Protein AF-0000000068344979 (afdb_homodimer)

pLDDT: mean 79.47, std 28.21, range [17.34, 98.75]

Solvent-accessible surface area (backbone atoms only — not comparable to full-atom values): 21285 Å² total; per-residue (Å²): 114,67,66,57,39,52,52,49,21,51,50,65,59,46,48,73,37,58,71,52,21,37,57,45,31,77,72,48,83,50,50,86,90,30,50,46,14,46,67,47,31,20,76,49,42,24,29,33,61,88,80,64,59,74,56,34,32,26,30,70,45,62,55,54,50,34,41,82,76,50,55,77,39,46,40,54,59,52,42,44,72,77,41,69,80,36,64,71,82,74,48,78,60,70,91,74,46,50,73,68,54,45,51,53,51,47,52,52,24,53,52,30,48,51,51,50,52,51,50,53,43,50,52,52,42,52,52,50,51,52,51,53,50,50,24,50,48,54,47,54,51,56,60,53,60,61,52,54,73,69,54,71,70,86,82,72,92,72,77,75,80,77,71,79,80,73,72,78,70,76,59,72,74,75,74,70,65,49,73,79,81,76,78,130,112,66,67,56,39,53,52,49,20,51,50,65,58,46,47,75,37,57,70,51,20,38,58,45,31,76,73,48,83,47,50,88,90,32,50,46,15,46,66,48,31,18,76,49,42,24,28,33,60,88,78,66,60,76,57,34,33,28,29,68,44,62,54,53,47,41,41,82,76,51,56,78,40,48,41,54,59,53,43,46,72,77,42,70,81,34,64,69,82,76,48,77,59,71,91,76,44,50,74,68,55,46,53,54,50,47,52,51,22,51,52,30,50,52,50,50,51,50,53,53,44,51,52,51,43,53,53,52,50,50,50,52,50,50,24,50,46,54,48,54,52,56,59,54,60,63,51,53,73,69,55,72,71,85,81,74,90,70,73,75,76,78,70,76,78,73,72,74,78,65,84,75,75,77,72,60,66,52,80,81,80,79,77,131

Sequence (368 aa):
MSLTLDEDAKFIRDLYSFDFRLKTFSCWPFDNKCNCTADRMARSGFFHPKNGSDDLAQCFVCFKELDGWEPDDDPEKEHKSHSPNCPFLTSKPYEEMTAREGLHMDIIRYANYLHWHKEKSVETTELMMKEKLATIRTVLGGRFTRARRIGRNDQTVQSIAASELSTCSLRSVRSTRSKRGNFGMSLTLDEDAKFIRDLYSFDFRLKTFSCWPFDNKCNCTADRMARSGFFHPKNGSDDLAQCFVCFKELDGWEPDDDPEKEHKSHSPNCPFLTSKPYEEMTAREGLHMDIIRYANYLHWHKEKSVETTELMMKEKLATIRTVLGGRFTRARRIGRNDQTVQSIAASELSTCSLRSVRSTRSKRGNFG

Foldseek 3Di:
DVVVVVVVVVLLVCLLDLVSQLVQCPQAPADPQFQCHSNQLSVLQWHHDPPDDNHWIAHSQQRQIEDDDDRHDHNNVLCCVLPVPGPVNVDDRLVPDDPVRNVVSVVRSVVSVVVVVVVVVVVVVVVVVVVVVVVVCVVVVVVVVVVVVVPVPPPDDPDDDPDCPPPPCPVPPCPPHDDPPPDD/DVVVVVVVVVLLVCLLDLVSQLVQCPQAPADPQFQCHSNQLSVLQWHHDPPDDNHWIAHSQQRDIEDDDDRHDHNNVVCCVLPVPGPVNVDDRLVPDDPVRNVVSVVRSVVSVVVVVVVVVVVVVVVVVVVVVVVVCVVVVVVVVVVVVVPVPPPDDPDDDPPCPPPPPDDPPCPSNDDPDDDD

Secondary structure (DSSP, 8-state):
-HHHHHHHHHHHHHTTSHHHHHHTTTT-S--TTSSS-HHHHHHTTEE--SSS-TT-EEETTT--EE----TT--HHHHHHHH-TT-HHHHSPPGGG--HHHHHHHHHHHHHHHHHHHHHHHHHHHHHHHHHHHHHHHHHHHHHHHHHHHHH-S------TT----------------S------/-HHHHHHHHHHHHHTTSHHHHHHTTTT-S--TTSSS-HHHHHHTTEE--SSS-TT-EEETTT--EE----TT--HHHHHHHH-TT-HHHHSPPGGG--HHHHHHHHHHHHHHHHHHHHHHHHHHHHHHHHHHHHHHHHHHHHHHHHHHHHH-S------TT-----------------------

InterPro domains:
  IPR001370 BIR repeat [PF00653] (21-89)
  IPR001370 BIR repeat [PS50143] (21-90)
  IPR001370 BIR repeat [SM00238] (16-91)
  IPR001370 BIR repeat [cd00022] (21-91)
  IPR051190 Baculoviral IAP repeat-containing [PTHR46771] (11-138)

Structure (mmCIF, N/CA/C/O backbone):
data_AF-0000000068344979-model_v1
#
loop_
_entity.id
_entity.type
_entity.pdbx_description
1 polymer 'Baculoviral IAP repeat-containing protein 5'
#
loop_
_atom_site.group_PDB
_atom_site.id
_atom_site.type_symbol
_atom_site.label_atom_id
_atom_site.label_alt_id
_atom_site.label_comp_id
_atom_site.label_asym_id
_atom_site.label_entity_id
_atom_site.label_seq_id
_atom_site.pdbx_PDB_ins_code
_atom_site.Cartn_x
_atom_site.Cartn_y
_atom_site.Cartn_z
_atom_site.occupancy
_atom_site.B_iso_or_equiv
_atom_site.auth_seq_id
_atom_site.auth_comp_id
_atom_site.auth_asym_id
_atom_site.auth_atom_id
_atom_site.pdbx_PDB_model_num
ATOM 1 N N . MET A 1 1 ? 15.359 0.797 9.344 1 48.66 1 MET A N 1
ATOM 2 C CA . MET A 1 1 ? 14 0.888 9.875 1 48.66 1 MET A CA 1
ATOM 3 C C . MET A 1 1 ? 13.953 1.822 11.078 1 48.66 1 MET A C 1
ATOM 5 O O . MET A 1 1 ? 13.078 2.688 11.164 1 48.66 1 MET A O 1
ATOM 9 N N . SER A 1 2 ? 14.969 1.678 11.953 1 58.31 2 SER A N 1
ATOM 10 C CA . SER A 1 2 ? 14.984 2.424 13.203 1 58.31 2 SER A CA 1
ATOM 11 C C . SER A 1 2 ? 15.305 3.896 12.969 1 58.31 2 SER A C 1
ATOM 13 O O . SER A 1 2 ? 14.641 4.777 13.523 1 58.31 2 SER A O 1
ATOM 15 N N . LEU A 1 3 ? 16.156 4.141 12.016 1 67.44 3 LEU A N 1
ATOM 16 C CA . LEU A 1 3 ? 16.562 5.52 11.773 1 67.44 3 LEU A CA 1
ATOM 17 C C . LEU A 1 3 ? 15.43 6.324 11.148 1 67.44 3 LEU A C 1
ATOM 19 O O . LEU A 1 3 ? 15.234 7.492 11.5 1 67.44 3 LEU A O 1
ATOM 23 N N . THR A 1 4 ? 14.617 5.578 10.477 1 81.12 4 THR A N 1
ATOM 24 C CA . THR A 1 4 ? 13.523 6.262 9.789 1 81.12 4 THR A CA 1
ATOM 25 C C . THR A 1 4 ? 12.391 6.586 10.758 1 81.12 4 THR A C 1
ATOM 27 O O . THR A 1 4 ? 11.805 7.668 10.703 1 81.12 4 THR A O 1
ATOM 30 N N . LEU A 1 5 ? 12.359 5.691 11.758 1 87.06 5 LEU A N 1
ATOM 31 C CA . LEU A 1 5 ? 11.32 5.895 12.766 1 87.06 5 LEU A CA 1
ATOM 32 C C . LEU A 1 5 ? 11.625 7.125 13.617 1 87.06 5 LEU A C 1
ATOM 34 O O . LEU A 1 5 ? 10.727 7.918 13.914 1 87.06 5 LEU A O 1
ATOM 38 N N . ASP A 1 6 ? 12.883 7.254 13.945 1 88.88 6 ASP A N 1
ATOM 39 C CA . ASP A 1 6 ? 13.289 8.375 14.789 1 88.88 6 ASP A CA 1
ATOM 40 C C . ASP A 1 6 ? 13.156 9.703 14.031 1 88.88 6 ASP A C 1
ATOM 42 O O . ASP A 1 6 ? 12.727 10.703 14.602 1 88.88 6 ASP A O 1
ATOM 46 N N . GLU A 1 7 ? 13.516 9.594 12.797 1 92.25 7 GLU A N 1
ATOM 47 C CA . GLU A 1 7 ? 13.414 10.797 11.977 1 92.25 7 GLU A CA 1
ATOM 48 C C . GLU A 1 7 ? 11.961 11.219 11.789 1 92.25 7 GLU A C 1
ATOM 50 O O . GLU A 1 7 ? 11.641 12.406 11.852 1 92.25 7 GLU A O 1
ATOM 55 N N . ASP A 1 8 ? 11.133 10.25 11.656 1 93.38 8 ASP A N 1
ATOM 56 C CA . ASP A 1 8 ? 9.703 10.523 11.516 1 93.38 8 ASP A CA 1
ATOM 57 C C . ASP A 1 8 ? 9.125 11.094 12.805 1 93.38 8 ASP A C 1
ATOM 59 O O . ASP A 1 8 ? 8.336 12.039 12.773 1 93.38 8 ASP A O 1
ATOM 63 N N . ALA A 1 9 ? 9.547 10.508 13.836 1 94.06 9 ALA A N 1
ATOM 64 C CA . ALA A 1 9 ? 9.07 10.953 15.148 1 94.06 9 ALA A CA 1
ATOM 65 C C . ALA A 1 9 ? 9.484 12.398 15.406 1 94.06 9 ALA A C 1
ATOM 67 O O . ALA A 1 9 ? 8.672 13.211 15.867 1 94.06 9 ALA A O 1
ATOM 68 N N . LYS A 1 10 ? 10.711 12.68 15.156 1 94.69 10 LYS A N 1
ATOM 69 C CA . LYS A 1 10 ? 11.211 14.039 15.344 1 94.69 10 LYS A CA 1
ATOM 70 C C . LYS A 1 10 ? 10.477 15.023 14.438 1 94.69 10 LYS A C 1
ATOM 72 O O . LYS A 1 10 ? 10.109 16.125 14.875 1 94.69 10 LYS A O 1
ATOM 77 N N . PHE A 1 11 ? 10.25 14.656 13.227 1 96.25 11 PHE A N 1
ATOM 78 C CA . PHE A 1 11 ? 9.578 15.523 12.266 1 96.25 11 PHE A CA 1
ATOM 79 C C . PHE A 1 11 ? 8.18 15.883 12.75 1 96.25 11 PHE A C 1
ATOM 81 O O . PHE A 1 11 ? 7.824 17.062 12.82 1 96.25 11 PHE A O 1
ATOM 88 N N . ILE A 1 12 ? 7.414 14.859 13.07 1 95.88 12 ILE A N 1
ATOM 89 C CA . ILE A 1 12 ? 6.031 15.109 13.461 1 95.88 12 ILE A CA 1
ATOM 90 C C . ILE A 1 12 ? 5.992 15.914 14.758 1 95.88 12 ILE A C 1
ATOM 92 O O . ILE A 1 12 ? 5.145 16.797 14.922 1 95.88 12 ILE A O 1
ATOM 96 N N . ARG A 1 13 ? 6.898 15.68 15.609 1 94.19 13 ARG A N 1
ATOM 97 C CA . ARG A 1 13 ? 6.977 16.453 16.844 1 94.19 13 ARG A CA 1
ATOM 98 C C . ARG A 1 13 ? 7.277 17.922 16.562 1 94.19 13 ARG A C 1
ATOM 100 O O . ARG A 1 13 ? 6.605 18.812 17.094 1 94.19 13 ARG A O 1
ATOM 107 N N . ASP A 1 14 ? 8.203 18.203 15.703 1 95.81 14 ASP A N 1
ATOM 108 C CA . ASP A 1 14 ? 8.734 19.547 15.5 1 95.81 14 ASP A CA 1
ATOM 109 C C . ASP A 1 14 ? 7.746 20.422 14.727 1 95.81 14 ASP A C 1
ATOM 111 O O . ASP A 1 14 ? 7.883 21.641 14.695 1 95.81 14 ASP A O 1
ATOM 115 N N . LEU A 1 15 ? 6.75 19.828 14.172 1 96.81 15 LEU A N 1
ATOM 116 C CA . LEU A 1 15 ? 5.77 20.562 13.383 1 96.81 15 LEU A CA 1
ATOM 117 C C . LEU A 1 15 ? 4.961 21.516 14.266 1 96.81 15 LEU A C 1
ATOM 119 O O . LEU A 1 15 ? 4.285 22.422 13.766 1 96.81 15 LEU A O 1
ATOM 123 N N . TYR A 1 16 ? 5.031 21.391 15.555 1 94.69 16 TYR A N 1
ATOM 124 C CA . TYR A 1 16 ? 4.316 22.312 16.422 1 94.69 16 TYR A CA 1
ATOM 125 C C . TYR A 1 16 ? 4.906 23.719 16.328 1 94.69 16 TYR A C 1
ATOM 127 O O . TYR A 1 16 ? 4.227 24.703 16.625 1 94.69 16 TYR A O 1
ATOM 135 N N . SER A 1 17 ? 6.191 23.797 15.953 1 95.25 17 SER A N 1
ATOM 136 C CA . SER A 1 17 ? 6.922 25.062 15.875 1 95.25 17 SER A CA 1
ATOM 137 C C . SER A 1 17 ? 6.629 25.781 14.562 1 95.25 17 SER A C 1
ATOM 139 O O . SER A 1 17 ? 6.77 25.203 13.484 1 95.25 17 SER A O 1
ATOM 141 N N . PHE A 1 18 ? 6.258 27.031 14.711 1 96.75 18 PHE A N 1
ATOM 142 C CA . PHE A 1 18 ? 6.051 27.875 13.531 1 96.75 18 PHE A CA 1
ATOM 143 C C . PHE A 1 18 ? 7.285 27.875 12.641 1 96.75 18 PHE A C 1
ATOM 145 O O . PHE A 1 18 ? 7.188 27.656 11.43 1 96.75 18 PHE A O 1
ATOM 152 N N . ASP A 1 19 ? 8.422 28.062 13.258 1 97.38 19 ASP A N 1
ATOM 153 C CA . ASP A 1 19 ? 9.664 28.188 12.508 1 97.38 19 ASP A CA 1
ATOM 154 C C . ASP A 1 19 ? 9.945 26.906 11.719 1 97.38 19 ASP A C 1
ATOM 156 O O . ASP A 1 19 ? 10.453 26.969 10.594 1 97.38 19 ASP A O 1
ATOM 160 N N . PHE A 1 20 ? 9.641 25.812 12.281 1 97.69 20 PHE A N 1
ATOM 161 C CA . PHE A 1 20 ? 9.883 24.547 11.602 1 97.69 20 PHE A CA 1
ATOM 162 C C . PHE A 1 20 ? 8.945 24.375 10.414 1 97.69 20 PHE A C 1
ATOM 164 O O . PHE A 1 20 ? 9.375 23.969 9.336 1 97.69 20 PHE A O 1
ATOM 171 N N . ARG A 1 21 ? 7.645 24.688 10.586 1 98.12 21 ARG A N 1
ATOM 172 C CA . ARG A 1 21 ? 6.703 24.625 9.477 1 98.12 21 ARG A CA 1
ATOM 173 C C . ARG A 1 21 ? 7.125 25.547 8.336 1 98.12 21 ARG A C 1
ATOM 175 O O . ARG A 1 21 ? 7.059 25.172 7.164 1 98.12 21 ARG A O 1
ATOM 182 N N . LEU A 1 22 ? 7.559 26.734 8.727 1 98.31 22 LEU A N 1
ATOM 183 C CA . LEU A 1 22 ? 7.996 27.703 7.719 1 98.31 22 LEU A CA 1
ATOM 184 C C . LEU A 1 22 ? 9.133 27.125 6.879 1 98.31 22 LEU A C 1
ATOM 186 O O . LEU A 1 22 ? 9.164 27.312 5.66 1 98.31 22 LEU A O 1
ATOM 190 N N . LYS A 1 23 ? 9.992 26.391 7.488 1 98.12 23 LYS A N 1
ATOM 191 C CA . LYS A 1 23 ? 11.141 25.797 6.801 1 98.12 23 LYS A CA 1
ATOM 192 C C . LYS A 1 23 ? 10.703 24.781 5.762 1 98.12 23 LYS A C 1
ATOM 194 O O . LYS A 1 23 ? 11.391 24.562 4.766 1 98.12 23 LYS A O 1
ATOM 199 N N . THR A 1 24 ? 9.586 24.078 5.93 1 98 24 THR A N 1
ATOM 200 C CA . THR A 1 24 ? 9.117 23.078 4.984 1 98 24 THR A CA 1
ATOM 201 C C . THR A 1 24 ? 8.688 23.719 3.672 1 98 24 THR A C 1
ATOM 203 O O . THR A 1 24 ? 8.539 23.047 2.654 1 98 24 THR A O 1
ATOM 206 N N . PHE A 1 25 ? 8.523 25.031 3.658 1 97.75 25 PHE A N 1
ATOM 207 C CA . PHE A 1 25 ? 8.047 25.766 2.484 1 97.75 25 PHE A CA 1
ATOM 208 C C . PHE A 1 25 ? 9.219 26.344 1.702 1 97.75 25 PHE A C 1
ATOM 210 O O . PHE A 1 25 ? 9.039 27.281 0.914 1 97.75 25 PHE A O 1
ATOM 217 N N . SER A 1 26 ? 10.375 25.844 1.915 1 95.5 26 SER A N 1
ATOM 218 C CA . SER A 1 26 ? 11.562 26.344 1.243 1 95.5 26 SER A CA 1
ATOM 219 C C . SER A 1 26 ? 11.398 26.328 -0.273 1 95.5 26 SER A C 1
ATOM 221 O O . SER A 1 26 ? 11.914 27.203 -0.973 1 95.5 26 SER A O 1
ATOM 223 N N . CYS A 1 27 ? 10.594 25.391 -0.835 1 94.81 27 CYS A N 1
ATOM 224 C CA . CYS A 1 27 ? 10.383 25.297 -2.275 1 94.81 27 CYS A CA 1
ATOM 225 C C . CYS A 1 27 ? 8.938 25.594 -2.639 1 94.81 27 CYS A C 1
ATOM 227 O O . CYS A 1 27 ? 8.406 25.031 -3.598 1 94.81 27 CYS A O 1
ATOM 229 N N . TRP A 1 28 ? 8.312 26.344 -1.885 1 96.5 28 TRP A N 1
ATOM 230 C CA . TRP A 1 28 ? 6.934 26.75 -2.137 1 96.5 28 TRP A CA 1
ATOM 231 C C . TRP A 1 28 ? 6.848 27.641 -3.379 1 96.5 28 TRP A C 1
ATOM 233 O O . TRP A 1 28 ? 7.641 28.562 -3.545 1 96.5 28 TRP A O 1
ATOM 243 N N . PRO A 1 29 ? 5.906 27.359 -4.285 1 95.69 29 PRO A N 1
ATOM 244 C CA . PRO A 1 29 ? 5.938 27.984 -5.613 1 95.69 29 PRO A CA 1
ATOM 245 C C . PRO A 1 29 ? 5.383 29.406 -5.617 1 95.69 29 PRO A C 1
ATOM 247 O O . PRO A 1 29 ? 5.449 30.094 -6.637 1 95.69 29 PRO A O 1
ATOM 250 N N . PHE A 1 30 ? 4.801 29.859 -4.555 1 95.12 30 PHE A N 1
ATOM 251 C CA . PHE A 1 30 ? 4.203 31.188 -4.527 1 95.12 30 PHE A CA 1
ATOM 252 C C . PHE A 1 30 ? 5.098 32.156 -3.781 1 95.12 30 PHE A C 1
ATOM 254 O O . PHE A 1 30 ? 5.676 31.828 -2.748 1 95.12 30 PHE A O 1
ATOM 261 N N . ASP A 1 31 ? 5.199 33.312 -4.336 1 91.19 31 ASP A N 1
ATOM 262 C CA . ASP A 1 31 ? 6.117 34.312 -3.779 1 91.19 31 ASP A CA 1
ATOM 263 C C . ASP A 1 31 ? 5.375 35.312 -2.91 1 91.19 31 ASP A C 1
ATOM 265 O O . ASP A 1 31 ? 4.207 35.125 -2.57 1 91.19 31 ASP A O 1
ATOM 269 N N . ASN A 1 32 ? 6.102 36.438 -2.518 1 89.25 32 ASN A N 1
ATOM 270 C CA . ASN A 1 32 ? 5.605 37.375 -1.521 1 89.25 32 ASN A CA 1
ATOM 271 C C . ASN A 1 32 ? 4.543 38.312 -2.104 1 89.25 32 ASN A C 1
ATOM 273 O O . ASN A 1 32 ? 3.889 39.031 -1.369 1 89.25 32 ASN A O 1
ATOM 277 N N . LYS A 1 33 ? 4.25 38.219 -3.414 1 92.5 33 LYS A N 1
ATOM 278 C CA . LYS A 1 33 ? 3.207 39 -4.043 1 92.5 33 LYS A CA 1
ATOM 279 C C . LYS A 1 33 ? 1.849 38.312 -3.953 1 92.5 33 LYS A C 1
ATOM 281 O O . LYS A 1 33 ? 0.814 38.938 -4.223 1 92.5 33 LYS A O 1
ATOM 286 N N . CYS A 1 34 ? 1.899 37.031 -3.559 1 93.75 34 CYS A N 1
ATOM 287 C CA . CYS A 1 34 ? 0.683 36.25 -3.453 1 93.75 34 CYS A CA 1
ATOM 288 C C . CYS A 1 34 ? 0.155 36.25 -2.023 1 93.75 34 CYS A C 1
ATOM 290 O O . CYS A 1 34 ? 0.863 36.625 -1.095 1 93.75 34 CYS A O 1
ATOM 292 N N . ASN A 1 35 ? -1.133 35.906 -1.864 1 96.38 35 ASN A N 1
ATOM 293 C CA . ASN A 1 35 ? -1.746 35.781 -0.546 1 96.38 35 ASN A CA 1
ATOM 294 C C . ASN A 1 35 ? -1.323 34.5 0.151 1 96.38 35 ASN A C 1
ATOM 296 O O . ASN A 1 35 ? -1.251 34.438 1.38 1 96.38 35 ASN A O 1
ATOM 300 N N . CYS A 1 36 ? -1.011 33.531 -0.608 1 97.44 36 CYS A N 1
ATOM 301 C CA . CYS A 1 36 ? -0.63 32.219 -0.039 1 97.44 36 CYS A CA 1
ATOM 302 C C . CYS A 1 36 ? 0.886 32.094 0.022 1 97.44 36 CYS A C 1
ATOM 304 O O . CYS A 1 36 ? 1.445 31.125 -0.494 1 97.44 36 CYS A O 1
ATOM 306 N N . THR A 1 37 ? 1.485 33.031 0.728 1 97.62 37 THR A N 1
ATOM 307 C CA . THR A 1 37 ? 2.932 33 0.924 1 97.62 37 THR A CA 1
ATOM 308 C C . THR A 1 37 ? 3.324 31.922 1.923 1 97.62 37 THR A C 1
ATOM 310 O O . THR A 1 37 ? 2.49 31.453 2.701 1 97.62 37 THR A O 1
ATOM 313 N N . ALA A 1 38 ? 4.582 31.609 1.906 1 97.88 38 ALA A N 1
ATOM 314 C CA . ALA A 1 38 ? 5.094 30.609 2.848 1 97.88 38 ALA A CA 1
ATOM 315 C C . ALA A 1 38 ? 4.773 31 4.289 1 97.88 38 ALA A C 1
ATOM 317 O O . ALA A 1 38 ? 4.34 30.172 5.086 1 97.88 38 ALA A O 1
ATOM 318 N N . ASP A 1 39 ? 5.027 32.281 4.625 1 97.94 39 ASP A N 1
ATOM 319 C CA . ASP A 1 39 ? 4.789 32.781 5.973 1 97.94 39 ASP A CA 1
ATOM 320 C C . ASP A 1 39 ? 3.322 32.625 6.367 1 97.94 39 ASP A C 1
ATOM 322 O O . ASP A 1 39 ? 3.016 32.094 7.438 1 97.94 39 ASP A O 1
ATOM 326 N N . ARG A 1 40 ? 2.402 33.031 5.508 1 98.19 40 ARG A N 1
ATOM 327 C CA . ARG A 1 40 ? 0.976 32.938 5.809 1 98.19 40 ARG A CA 1
ATOM 328 C C . ARG A 1 40 ? 0.497 31.5 5.871 1 98.19 40 ARG A C 1
ATOM 330 O O . ARG A 1 40 ? -0.375 31.172 6.676 1 98.19 40 ARG A O 1
ATOM 337 N N . MET A 1 41 ? 1.035 30.656 4.953 1 98.44 41 MET A N 1
ATOM 338 C CA . MET A 1 41 ? 0.709 29.234 4.984 1 98.44 41 MET A CA 1
ATOM 339 C C . MET A 1 41 ? 1.083 28.625 6.332 1 98.44 41 MET A C 1
ATOM 341 O O . MET A 1 41 ? 0.254 27.984 6.98 1 98.44 41 MET A O 1
ATOM 345 N N . ALA A 1 42 ? 2.314 28.875 6.785 1 98.25 42 ALA A N 1
ATOM 346 C CA . ALA A 1 42 ? 2.803 28.312 8.039 1 98.25 42 ALA A CA 1
ATOM 347 C C . ALA A 1 42 ? 2.014 28.859 9.227 1 98.25 42 ALA A C 1
ATOM 349 O O . ALA A 1 42 ? 1.685 28.125 10.156 1 98.25 42 ALA A O 1
ATOM 350 N N . ARG A 1 43 ? 1.709 30.109 9.227 1 97.25 43 ARG A N 1
ATOM 351 C CA . ARG A 1 43 ? 0.956 30.75 10.297 1 97.25 43 ARG A CA 1
ATOM 352 C C . ARG A 1 43 ? -0.454 30.188 10.398 1 97.25 43 ARG A C 1
ATOM 354 O O . ARG A 1 43 ? -1.052 30.172 11.477 1 97.25 43 ARG A O 1
ATOM 361 N N . SER A 1 44 ? -0.918 29.703 9.195 1 98 44 SER A N 1
ATOM 362 C CA . SER A 1 44 ? -2.275 29.172 9.148 1 98 44 SER A CA 1
ATOM 363 C C . SER A 1 44 ? -2.289 27.672 9.477 1 98 44 SER A C 1
ATOM 365 O O . SER A 1 44 ? -3.297 27 9.266 1 98 44 SER A O 1
ATOM 367 N N . GLY A 1 45 ? -1.188 27.141 9.906 1 98.06 45 GLY A N 1
ATOM 368 C CA . GLY A 1 45 ? -1.132 25.781 10.43 1 98.06 45 GLY A CA 1
ATOM 369 C C . GLY A 1 45 ? -0.667 24.766 9.406 1 98.06 45 GLY A C 1
ATOM 370 O O . GLY A 1 45 ? -0.668 23.562 9.672 1 98.06 45 GLY A O 1
ATOM 371 N N . PHE A 1 46 ? -0.191 25.234 8.289 1 98.62 46 PHE A N 1
ATOM 372 C CA . PHE A 1 46 ? 0.16 24.312 7.215 1 98.62 46 PHE A CA 1
ATOM 373 C C . PHE A 1 46 ? 1.66 24.047 7.199 1 98.62 46 PHE A C 1
ATOM 375 O O . PHE A 1 46 ? 2.449 24.875 7.664 1 98.62 46 PHE A O 1
ATOM 382 N N . PHE A 1 47 ? 2.033 22.906 6.773 1 98.56 47 PHE A N 1
ATOM 383 C CA . PHE A 1 47 ? 3.387 22.594 6.332 1 98.56 47 PHE A CA 1
ATOM 384 C C . PHE A 1 47 ? 3.379 22.016 4.922 1 98.56 47 PHE A C 1
ATOM 386 O O . PHE A 1 47 ? 2.33 21.609 4.414 1 98.56 47 PHE A O 1
ATOM 393 N N . HIS A 1 48 ? 4.473 22.109 4.277 1 98.44 48 HIS A N 1
ATOM 394 C CA . HIS A 1 48 ? 4.656 21.609 2.92 1 98.44 48 HIS A CA 1
ATOM 395 C C . HIS A 1 48 ? 5.363 20.25 2.924 1 98.44 48 HIS A C 1
ATOM 397 O O . HIS A 1 48 ? 6.586 20.188 3.082 1 98.44 48 HIS A O 1
ATOM 403 N N . PRO A 1 49 ? 4.582 19.172 2.709 1 96.31 49 PRO A N 1
ATOM 404 C CA . PRO A 1 49 ? 5.215 17.844 2.742 1 96.31 49 PRO A CA 1
ATOM 405 C C . PRO A 1 49 ? 6.184 17.625 1.58 1 96.31 49 PRO A C 1
ATOM 407 O O . PRO A 1 49 ? 5.992 18.203 0.499 1 96.31 49 PRO A O 1
ATOM 410 N N . LYS A 1 50 ? 7.188 16.828 1.76 1 88.06 50 LYS A N 1
ATOM 411 C CA . LYS A 1 50 ? 8.227 16.578 0.766 1 88.06 50 LYS A CA 1
ATOM 412 C C . LYS A 1 50 ? 7.684 15.766 -0.403 1 88.06 50 LYS A C 1
ATOM 414 O O . LYS A 1 50 ? 8.094 15.969 -1.549 1 88.06 50 LYS A O 1
ATOM 419 N N . ASN A 1 51 ? 6.785 14.867 0.028 1 83.56 51 ASN A N 1
ATOM 420 C CA . ASN A 1 51 ? 6.285 13.961 -1 1 83.56 51 ASN A CA 1
ATOM 421 C C . ASN A 1 51 ? 4.891 14.359 -1.471 1 83.56 51 ASN A C 1
ATOM 423 O O . ASN A 1 51 ? 3.988 14.555 -0.656 1 83.56 51 ASN A O 1
ATOM 427 N N . GLY A 1 52 ? 4.719 15.047 -2.539 1 85.5 52 GLY A N 1
ATOM 428 C CA . GLY A 1 52 ? 3.439 15.453 -3.1 1 85.5 52 GLY A CA 1
ATOM 429 C C . GLY A 1 52 ? 3.574 16.469 -4.223 1 85.5 52 GLY A C 1
ATOM 430 O O . GLY A 1 52 ? 4.66 16.641 -4.777 1 85.5 52 GLY A O 1
ATOM 431 N N . SER A 1 53 ? 2.443 16.953 -4.531 1 90.69 53 SER A N 1
ATOM 432 C CA . SER A 1 53 ? 2.432 18 -5.551 1 90.69 53 SER A CA 1
ATOM 433 C C . SER A 1 53 ? 3.217 19.219 -5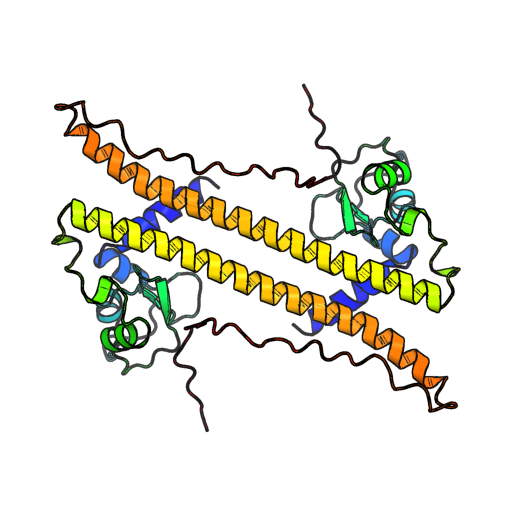.098 1 90.69 53 SER A C 1
ATOM 435 O O . SER A 1 53 ? 3.436 19.422 -3.898 1 90.69 53 SER A O 1
ATOM 437 N N . ASP A 1 54 ? 3.578 20.062 -5.988 1 94.62 54 ASP A N 1
ATOM 438 C CA . ASP A 1 54 ? 4.422 21.219 -5.727 1 94.62 54 ASP A CA 1
ATOM 439 C C . ASP A 1 54 ? 3.725 22.203 -4.797 1 94.62 54 ASP A C 1
ATOM 441 O O . ASP A 1 54 ? 4.383 22.969 -4.078 1 94.62 54 ASP A O 1
ATOM 445 N N . ASP A 1 55 ? 2.406 22.25 -4.77 1 96.75 55 ASP A N 1
ATOM 446 C CA . ASP A 1 55 ? 1.711 23.219 -3.93 1 96.75 55 ASP A CA 1
ATOM 447 C C . ASP A 1 55 ? 0.854 22.516 -2.877 1 96.75 55 ASP A C 1
ATOM 449 O O . ASP A 1 55 ? -0.171 23.047 -2.449 1 96.75 55 ASP A O 1
ATOM 453 N N . LEU A 1 56 ? 1.262 21.328 -2.584 1 97.69 56 LEU A N 1
ATOM 454 C CA . LEU A 1 56 ? 0.536 20.625 -1.541 1 97.69 56 LEU A CA 1
ATOM 455 C C . LEU A 1 56 ? 0.838 21.203 -0.166 1 97.69 56 LEU A C 1
ATOM 457 O O . LEU A 1 56 ? 1.995 21.484 0.152 1 97.69 56 LEU A O 1
ATOM 461 N N . ALA A 1 57 ? -0.17 21.453 0.6 1 98.31 57 ALA A N 1
ATOM 462 C CA . ALA A 1 57 ? -0.055 21.875 1.995 1 98.31 57 ALA A CA 1
ATOM 463 C C . ALA A 1 57 ? -0.922 21 2.9 1 98.31 57 ALA A C 1
ATOM 465 O O . ALA A 1 57 ? -2.02 20.594 2.514 1 98.31 57 ALA A O 1
ATOM 466 N N . GLN A 1 58 ? -0.423 20.766 4.047 1 98.56 58 GLN A N 1
ATOM 467 C CA . GLN A 1 58 ? -1.127 19.922 5.004 1 98.56 58 GLN A CA 1
ATOM 468 C C . GLN A 1 58 ? -1.128 20.547 6.395 1 98.56 58 GLN A C 1
ATOM 470 O O . GLN A 1 58 ? -0.118 21.109 6.832 1 98.56 58 GLN A O 1
ATOM 475 N N . CYS A 1 59 ? -2.201 20.516 7.066 1 98.75 59 CYS A N 1
ATOM 476 C CA . CYS A 1 59 ? -2.258 21.031 8.43 1 98.75 59 CYS A CA 1
ATOM 477 C C . CYS A 1 59 ? -1.566 20.078 9.398 1 98.75 59 CYS A C 1
ATOM 479 O O . CYS A 1 59 ? -1.759 18.859 9.328 1 98.75 59 CYS A O 1
ATOM 481 N N . PHE A 1 60 ? -0.838 20.609 10.297 1 98.25 60 PHE A N 1
ATOM 482 C CA . PHE A 1 60 ? -0.052 19.781 11.203 1 98.25 60 PHE A CA 1
ATOM 483 C C . PHE A 1 60 ? -0.913 19.266 12.352 1 98.25 60 PHE A C 1
ATOM 485 O O . PHE A 1 60 ? -0.468 18.438 13.141 1 98.25 60 PHE A O 1
ATOM 492 N N . VAL A 1 61 ? -2.195 19.688 12.422 1 98.38 61 VAL A N 1
ATOM 493 C CA . VAL A 1 61 ? -3.072 19.266 13.508 1 98.38 61 VAL A CA 1
ATOM 494 C C . VAL A 1 61 ? -4.156 18.328 12.969 1 98.38 61 VAL A C 1
ATOM 496 O O . VAL A 1 61 ? -4.277 17.188 13.406 1 98.38 61 VAL A O 1
ATOM 499 N N . CYS A 1 62 ? -4.855 18.734 11.953 1 98.38 62 CYS A N 1
ATOM 500 C CA . CYS A 1 62 ? -5.969 17.938 11.453 1 98.38 62 CYS A CA 1
ATOM 501 C C . CYS A 1 62 ? -5.531 17.078 10.281 1 98.38 62 CYS A C 1
ATOM 503 O O . CYS A 1 62 ? -6.238 16.156 9.883 1 98.38 62 CYS A O 1
ATOM 505 N N . PHE A 1 63 ? -4.473 17.391 9.648 1 98.19 63 PHE A N 1
ATOM 506 C CA . PHE A 1 63 ? -3.805 16.656 8.586 1 98.19 63 PHE A CA 1
ATOM 507 C C . PHE A 1 63 ? -4.629 16.703 7.301 1 98.19 63 PHE A C 1
ATOM 509 O O . PHE A 1 63 ? -4.461 15.859 6.422 1 98.19 63 PHE A O 1
ATOM 516 N N . LYS A 1 64 ? -5.512 17.766 7.25 1 98.06 64 LYS A N 1
ATOM 517 C CA . LYS A 1 64 ? -6.16 18.062 5.973 1 98.06 64 LYS A CA 1
ATOM 518 C C . LYS A 1 64 ? -5.137 18.484 4.926 1 98.06 64 LYS A C 1
ATOM 520 O O . LYS A 1 64 ? -4.277 19.328 5.195 1 98.06 64 LYS A O 1
ATOM 525 N N . GLU A 1 65 ? -5.207 17.875 3.773 1 97.5 65 GLU A N 1
ATOM 526 C CA . GLU A 1 65 ? -4.348 18.219 2.648 1 97.5 65 GLU A CA 1
ATOM 527 C C . GLU A 1 65 ? -5.066 19.125 1.662 1 97.5 65 GLU A C 1
ATOM 529 O O . GLU A 1 65 ? -6.219 18.891 1.305 1 97.5 65 GLU A O 1
ATOM 534 N N . LEU A 1 66 ? -4.43 20.141 1.283 1 97.75 66 LEU A N 1
ATOM 535 C CA . LEU A 1 66 ? -4.949 21.047 0.264 1 97.75 66 LEU A CA 1
ATOM 536 C C . LEU A 1 66 ? -3.92 21.281 -0.84 1 97.75 66 LEU A C 1
ATOM 538 O O . LEU A 1 66 ? -2.73 21.453 -0.562 1 97.75 66 LEU A O 1
ATOM 542 N N . ASP A 1 67 ? -4.324 21.188 -2.057 1 97.19 67 ASP A N 1
ATOM 543 C CA . ASP A 1 67 ? -3.51 21.516 -3.225 1 97.19 67 ASP A CA 1
ATOM 544 C C . ASP A 1 67 ? -4.285 22.375 -4.219 1 97.19 67 ASP A C 1
ATOM 546 O O . ASP A 1 67 ? -5.438 22.734 -3.963 1 97.19 67 ASP A O 1
ATOM 550 N N . GLY A 1 68 ? -3.6 22.766 -5.289 1 96.44 68 GLY A N 1
ATOM 551 C CA . GLY A 1 68 ? -4.262 23.625 -6.258 1 96.44 68 GLY A CA 1
ATOM 552 C C . GLY A 1 68 ? -4.445 25.047 -5.758 1 96.44 68 GLY A C 1
ATOM 553 O O . GLY A 1 68 ? -5.496 25.656 -5.973 1 96.44 68 GLY A O 1
ATOM 554 N N . TRP A 1 69 ? -3.58 25.547 -5.066 1 97.19 69 TRP A N 1
ATOM 555 C CA . TRP A 1 69 ? -3.627 26.906 -4.527 1 97.19 69 TRP A CA 1
ATOM 556 C C . TRP A 1 69 ? -3.541 27.938 -5.641 1 97.19 69 TRP A C 1
ATOM 558 O O . TRP A 1 69 ? -2.807 27.75 -6.613 1 97.19 69 TRP A O 1
ATOM 568 N N . GLU A 1 70 ? -4.25 28.984 -5.461 1 96.5 70 GLU A N 1
ATOM 569 C CA . GLU A 1 70 ? -4.18 30.156 -6.316 1 96.5 70 GLU A CA 1
ATOM 570 C C . GLU A 1 70 ? -3.553 31.344 -5.582 1 96.5 70 GLU A C 1
ATOM 572 O O . GLU A 1 70 ? -3.654 31.438 -4.359 1 96.5 70 GLU A O 1
ATOM 577 N N . PRO A 1 71 ? -2.957 32.25 -6.309 1 96.12 71 PRO A N 1
ATOM 578 C CA . PRO A 1 71 ? -2.221 33.375 -5.695 1 96.12 71 PRO A CA 1
ATOM 579 C C . PRO A 1 71 ? -3.08 34.188 -4.734 1 96.12 71 PRO A C 1
ATOM 581 O O . PRO A 1 71 ? -2.576 34.719 -3.732 1 96.12 71 PRO A O 1
ATOM 584 N N . ASP A 1 72 ? -4.328 34.25 -4.965 1 96.62 72 ASP A N 1
ATOM 585 C CA . ASP A 1 72 ? -5.188 35.125 -4.168 1 96.62 72 ASP A CA 1
ATOM 586 C C . ASP A 1 72 ? -5.82 34.344 -3.006 1 96.62 72 ASP A C 1
ATOM 588 O O . ASP A 1 72 ? -6.516 34.938 -2.178 1 96.62 72 ASP A O 1
ATOM 592 N N . ASP A 1 73 ? -5.566 33.094 -2.879 1 97.69 73 ASP A N 1
ATOM 593 C CA . ASP A 1 73 ? -6.137 32.312 -1.79 1 97.69 73 ASP A CA 1
ATOM 594 C C . ASP A 1 73 ? -5.594 32.781 -0.439 1 97.69 73 ASP A C 1
ATOM 596 O O . ASP A 1 73 ? -4.395 33.031 -0.303 1 97.69 73 ASP A O 1
ATOM 600 N N . ASP A 1 74 ? -6.508 32.906 0.476 1 98 74 ASP A N 1
ATOM 601 C CA . ASP A 1 74 ? -6.141 33.156 1.867 1 98 74 ASP A CA 1
ATOM 602 C C . ASP A 1 74 ? -6.004 31.844 2.641 1 98 74 ASP A C 1
ATOM 604 O O . ASP A 1 74 ? -6.984 31.109 2.811 1 98 74 ASP A O 1
ATOM 608 N N . PRO A 1 75 ? -4.871 31.516 3.123 1 98.25 75 PRO A N 1
ATOM 609 C CA . PRO A 1 75 ? -4.652 30.219 3.766 1 98.25 75 PRO A CA 1
ATOM 610 C C . PRO A 1 75 ? -5.57 29.984 4.965 1 98.25 75 PRO A C 1
ATOM 612 O O . PRO A 1 75 ? -6.082 28.875 5.152 1 98.25 75 PRO A O 1
ATOM 615 N N . GLU A 1 76 ? -5.734 31 5.742 1 98 76 GLU A N 1
ATOM 616 C CA . GLU A 1 76 ? -6.598 30.859 6.91 1 98 76 GLU A CA 1
ATOM 617 C C . GLU A 1 76 ? -8.039 30.562 6.496 1 98 76 GLU A C 1
ATOM 619 O O . GLU A 1 76 ? -8.695 29.688 7.07 1 98 76 GLU A O 1
ATOM 624 N N . L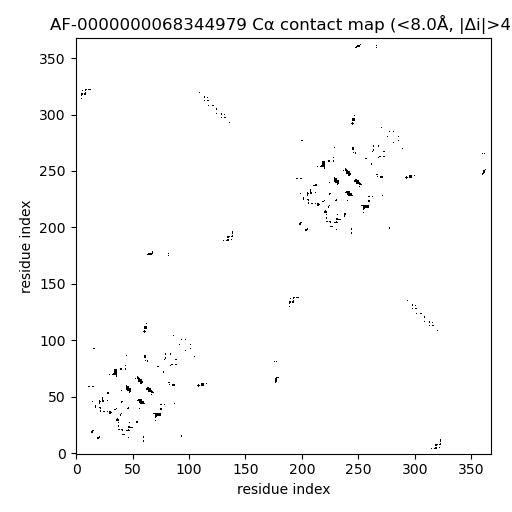YS A 1 77 ? -8.508 31.281 5.508 1 98.31 77 LYS A N 1
ATOM 625 C CA . LYS A 1 77 ? -9.867 31.078 5.02 1 98.31 77 LYS A CA 1
ATOM 626 C C . LYS A 1 77 ? -10.031 29.688 4.414 1 98.31 77 LYS A C 1
ATOM 628 O O . LYS A 1 77 ? -11.047 29.031 4.637 1 98.31 77 LYS A O 1
ATOM 633 N N . GLU A 1 78 ? -9.07 29.25 3.621 1 98.38 78 GLU A N 1
ATOM 634 C CA . GLU A 1 78 ? -9.109 27.922 3.031 1 98.38 78 GLU A CA 1
ATOM 635 C C . GLU A 1 78 ? -9.094 26.844 4.109 1 98.38 78 GLU A C 1
ATOM 637 O O . GLU A 1 78 ? -9.844 25.859 4.02 1 98.38 78 GLU A O 1
ATOM 642 N N . HIS A 1 79 ? -8.273 27 5.133 1 98.44 79 HIS A N 1
ATOM 643 C CA . HIS A 1 79 ? -8.25 26.047 6.238 1 98.44 79 HIS A CA 1
ATOM 644 C C . HIS A 1 79 ? -9.625 25.953 6.902 1 98.44 79 HIS A C 1
ATOM 646 O O . HIS A 1 79 ? -10.156 24.844 7.066 1 98.44 79 HIS A O 1
ATOM 652 N N . LYS A 1 80 ? -10.188 27.062 7.25 1 98.25 80 LYS A N 1
ATOM 653 C CA . LYS A 1 80 ? -11.492 27.109 7.906 1 98.25 80 LYS A CA 1
ATOM 654 C C . LYS A 1 80 ? -12.57 26.484 7.031 1 98.25 80 LYS A C 1
ATOM 656 O O . LYS A 1 80 ? -13.445 25.766 7.527 1 98.25 80 LYS A O 1
ATOM 661 N N . SER A 1 81 ? -12.5 26.734 5.785 1 98.06 81 SER A N 1
ATOM 662 C CA . SER A 1 81 ? -13.5 26.234 4.848 1 98.06 81 SER A CA 1
ATOM 663 C C . SER A 1 81 ? -13.43 24.719 4.734 1 98.06 81 SER A C 1
ATOM 665 O O . SER A 1 81 ? -14.461 24.047 4.699 1 98.06 81 SER A O 1
ATOM 667 N N . HIS A 1 82 ? -12.242 24.156 4.738 1 98.12 82 HIS A N 1
ATOM 668 C CA . HIS A 1 82 ? -12.055 22.734 4.445 1 98.12 82 HIS A CA 1
ATOM 669 C C . HIS A 1 82 ? -12.008 21.906 5.727 1 98.12 82 HIS A C 1
ATOM 671 O O . HIS A 1 82 ? -12.219 20.703 5.695 1 98.12 82 HIS A O 1
ATOM 677 N N . SER A 1 83 ? -11.641 22.578 6.797 1 98.06 83 SER A N 1
ATOM 678 C CA . SER A 1 83 ? -11.625 21.906 8.094 1 98.06 83 SER A CA 1
ATOM 679 C C . SER A 1 83 ? -12.102 22.844 9.203 1 98.06 83 SER A C 1
ATOM 681 O O . SER A 1 83 ? -11.32 23.219 10.078 1 98.06 83 SER A O 1
ATOM 683 N N . PRO A 1 84 ? -13.359 23.109 9.258 1 97.94 84 PRO A N 1
ATOM 684 C CA . PRO A 1 84 ? -13.875 24.109 10.195 1 97.94 84 PRO A CA 1
ATOM 685 C C . PRO A 1 84 ? -13.727 23.672 11.648 1 97.94 84 PRO A C 1
ATOM 687 O O . PRO A 1 84 ? -13.688 24.531 12.547 1 97.94 84 PRO A O 1
ATOM 690 N N . ASN A 1 85 ? -13.586 22.344 11.867 1 97.31 85 ASN A N 1
ATOM 691 C CA . ASN A 1 85 ? -13.539 21.844 13.242 1 97.31 85 ASN A CA 1
ATOM 692 C C . ASN A 1 85 ? -12.109 21.578 13.695 1 97.31 85 ASN A C 1
ATOM 694 O O . ASN A 1 85 ? -11.883 20.953 14.734 1 97.31 85 ASN A O 1
ATOM 698 N N . CYS A 1 86 ? -11.102 22.016 12.945 1 98.25 86 CYS A N 1
ATOM 699 C CA . CYS A 1 86 ? -9.703 21.812 13.32 1 98.25 86 CYS A CA 1
ATOM 700 C C . CYS A 1 86 ? -9.383 22.531 14.625 1 98.25 86 CYS A C 1
ATOM 702 O O . CYS A 1 86 ? -9.578 23.75 14.727 1 98.25 86 CYS A O 1
ATOM 704 N N . PRO A 1 87 ? -8.844 21.844 15.602 1 97.5 87 PRO A N 1
ATOM 705 C CA . PRO A 1 87 ? -8.523 22.484 16.875 1 97.5 87 PRO A CA 1
ATOM 706 C C . PRO A 1 87 ? -7.512 23.609 16.734 1 97.5 87 PRO A C 1
ATOM 708 O O . PRO A 1 87 ? -7.477 24.531 17.547 1 97.5 87 PRO A O 1
ATOM 711 N N . PHE A 1 88 ? -6.738 23.562 15.727 1 97.25 88 PHE A N 1
ATOM 712 C CA . PHE A 1 88 ? -5.762 24.625 15.5 1 97.25 88 PHE A CA 1
ATOM 713 C C . PHE A 1 88 ? -6.453 25.984 15.375 1 97.25 88 PHE A C 1
ATOM 715 O O . PHE A 1 88 ? -5.93 26.984 15.852 1 97.25 88 PHE A O 1
ATOM 722 N N . LEU A 1 89 ? -7.621 26 14.734 1 97.12 89 LEU A N 1
ATOM 723 C CA . LEU A 1 89 ? -8.297 27.234 14.367 1 97.12 89 LEU A CA 1
ATOM 724 C C . LEU A 1 89 ? -8.836 27.953 15.602 1 97.12 89 LEU A C 1
ATOM 726 O O . LEU A 1 89 ? -9.078 29.156 15.562 1 97.12 89 LEU A O 1
ATOM 730 N N . THR A 1 90 ? -9.008 27.219 16.672 1 95.38 90 THR A N 1
ATOM 731 C CA . THR A 1 90 ? -9.625 27.828 17.844 1 95.38 90 THR A CA 1
ATOM 732 C C . THR A 1 90 ? -8.664 27.797 19.031 1 95.38 90 THR A C 1
ATOM 734 O O . THR A 1 90 ? -9.008 28.25 20.125 1 95.38 90 THR A O 1
ATOM 737 N N . SER A 1 91 ? -7.562 27.312 18.844 1 94.75 91 SER A N 1
ATOM 738 C CA . SER A 1 91 ? -6.637 27.141 19.953 1 94.75 91 SER A CA 1
ATOM 739 C C . SER A 1 91 ? -5.676 28.312 20.062 1 94.75 91 SER A C 1
ATOM 741 O O . SER A 1 91 ? -5.469 29.047 19.078 1 94.75 91 SER A O 1
ATOM 743 N N . LYS A 1 92 ? -5.164 28.531 21.281 1 92.5 92 LYS A N 1
ATOM 744 C CA . LYS A 1 92 ? -4.043 29.469 21.438 1 92.5 92 LYS A CA 1
ATOM 745 C C . LYS A 1 92 ? -2.756 28.859 20.875 1 92.5 92 LYS A C 1
ATOM 747 O O . LYS A 1 92 ? -2.662 27.641 20.688 1 92.5 92 LYS A O 1
ATOM 752 N N . PRO A 1 93 ? -1.744 29.75 20.547 1 89.56 93 PRO A N 1
ATOM 753 C CA . PRO A 1 93 ? -0.457 29.219 20.078 1 89.56 93 PRO A CA 1
ATOM 754 C C . PRO A 1 93 ? 0.179 28.266 21.094 1 89.56 93 PRO A C 1
ATOM 756 O O . PRO A 1 93 ? -0.008 28.422 22.297 1 89.56 93 PRO A O 1
ATOM 759 N N . TYR A 1 94 ? 0.897 27.266 20.609 1 88.62 94 TYR A N 1
ATOM 760 C CA . TYR A 1 94 ? 1.501 26.219 21.422 1 88.62 94 TYR A CA 1
ATOM 761 C C . TYR A 1 94 ? 2.348 26.828 22.547 1 88.62 94 TYR A C 1
ATOM 763 O O . TYR A 1 94 ? 2.338 26.344 23.672 1 88.62 94 TYR A O 1
ATOM 771 N N . GLU A 1 95 ? 3.08 27.984 22.188 1 85.31 95 GLU A N 1
ATOM 772 C CA . GLU A 1 95 ? 3.988 28.625 23.125 1 85.31 95 GLU A CA 1
ATOM 773 C C . GLU A 1 95 ? 3.23 29.188 24.328 1 85.31 95 GLU A C 1
ATOM 775 O O . GLU A 1 95 ? 3.816 29.438 25.391 1 85.31 95 GLU A O 1
ATOM 780 N N . GLU A 1 96 ? 1.97 29.344 24.203 1 93.19 96 GLU A N 1
ATOM 781 C CA . GLU A 1 96 ? 1.153 29.938 25.266 1 93.19 96 GLU A CA 1
ATOM 782 C C . GLU A 1 96 ? 0.336 28.891 26 1 93.19 96 GLU A C 1
ATOM 784 O O . GLU A 1 96 ? -0.359 29.203 26.969 1 93.19 96 GLU A O 1
ATOM 789 N N . MET A 1 97 ? 0.455 27.641 25.547 1 93.19 97 MET A N 1
ATOM 790 C CA . MET A 1 97 ? -0.319 26.562 26.156 1 93.19 97 MET A CA 1
ATOM 791 C C . MET A 1 97 ? 0.318 26.109 27.469 1 93.19 97 MET A C 1
ATOM 793 O O . MET A 1 97 ? 1.544 26.094 27.594 1 93.19 97 MET A O 1
ATOM 797 N N . THR A 1 98 ? -0.639 25.75 28.344 1 94.38 98 THR A N 1
ATOM 798 C CA . THR A 1 98 ? -0.16 25.031 29.531 1 94.38 98 THR A CA 1
ATOM 799 C C . THR A 1 98 ? 0.303 23.625 29.156 1 94.38 98 THR A C 1
ATOM 801 O O . THR A 1 98 ? 0.024 23.156 28.047 1 94.38 98 THR A O 1
ATOM 804 N N . ALA A 1 99 ? 1.033 23 30.094 1 89.62 99 ALA A N 1
ATOM 805 C CA . ALA A 1 99 ? 1.476 21.625 29.859 1 89.62 99 ALA A CA 1
ATOM 806 C C . ALA A 1 99 ? 0.292 20.703 29.547 1 89.62 99 ALA A C 1
ATOM 808 O O . ALA A 1 99 ? 0.363 19.859 28.656 1 89.62 99 ALA A O 1
ATOM 809 N N . ARG A 1 100 ? -0.785 20.891 30.312 1 92.38 100 ARG A N 1
ATOM 810 C CA . ARG A 1 100 ? -1.981 20.078 30.125 1 92.38 100 ARG A CA 1
ATOM 811 C C . ARG A 1 100 ? -2.623 20.328 28.766 1 92.38 100 ARG A C 1
ATOM 813 O O . ARG A 1 100 ? -3.018 19.391 28.078 1 92.38 100 ARG A O 1
ATOM 820 N N . GLU A 1 101 ? -2.717 21.547 28.422 1 94.12 101 GLU A N 1
ATOM 821 C CA . GLU A 1 101 ? -3.295 21.906 27.141 1 94.12 101 GLU A CA 1
ATOM 822 C C . GLU A 1 101 ? -2.451 21.375 25.984 1 94.12 101 GLU A C 1
ATOM 824 O O . GLU A 1 101 ? -2.988 20.875 24.984 1 94.12 101 GLU A O 1
ATOM 829 N N . GLY A 1 102 ? -1.168 21.5 26.156 1 92.25 102 GLY A N 1
ATOM 830 C CA . GLY A 1 102 ? -0.256 20.984 25.156 1 92.25 102 GLY A CA 1
ATOM 831 C C . GLY A 1 102 ? -0.365 19.484 24.969 1 92.25 102 GLY A C 1
ATOM 832 O O . GLY A 1 102 ? -0.364 18.984 23.844 1 92.25 102 GLY A O 1
ATOM 833 N N . LEU A 1 103 ? -0.444 18.828 26.078 1 90.56 103 LEU A N 1
ATOM 834 C CA . LEU A 1 103 ? -0.598 17.375 26.016 1 90.56 103 LEU A CA 1
ATOM 835 C C . LEU A 1 103 ? -1.902 17 25.328 1 90.56 103 LEU A C 1
ATOM 837 O O . LEU A 1 103 ? -1.931 16.078 24.5 1 90.56 103 LEU A O 1
ATOM 841 N N . HIS A 1 104 ? -2.953 17.703 25.688 1 93.94 104 HIS A N 1
ATOM 842 C CA . HIS A 1 104 ? -4.246 17.453 25.062 1 93.94 104 HIS A CA 1
ATOM 843 C C . HIS A 1 104 ? -4.18 17.688 23.547 1 93.94 104 HIS A C 1
ATOM 845 O O . HIS A 1 104 ? -4.688 16.875 22.766 1 93.94 104 HIS A O 1
ATOM 851 N N . MET A 1 105 ? -3.557 18.75 23.125 1 94.81 105 MET A N 1
ATOM 852 C CA . MET A 1 105 ? -3.406 19.047 21.703 1 94.81 105 MET A CA 1
ATOM 853 C C . MET A 1 105 ? -2.594 17.953 21 1 94.81 105 MET A C 1
ATOM 855 O O . MET A 1 105 ? -2.938 17.531 19.891 1 94.81 105 MET A O 1
ATOM 859 N N . ASP A 1 106 ? -1.634 17.438 21.656 1 93.81 106 ASP A N 1
ATOM 860 C CA . ASP A 1 106 ? -0.788 16.406 21.078 1 93.81 106 ASP A CA 1
ATOM 861 C C . ASP A 1 106 ? -1.571 15.109 20.875 1 93.81 106 ASP A C 1
ATOM 863 O O . ASP A 1 106 ? -1.406 14.43 19.859 1 93.81 106 ASP A O 1
ATOM 867 N N . ILE A 1 107 ? -2.34 14.828 21.812 1 93.56 107 ILE A N 1
ATOM 868 C CA . ILE A 1 107 ? -3.146 13.617 21.688 1 93.56 107 ILE A CA 1
ATOM 869 C C . ILE A 1 107 ? -4.055 13.727 20.469 1 93.56 107 ILE A C 1
ATOM 871 O O . ILE A 1 107 ? -4.148 12.789 19.672 1 93.56 107 ILE A O 1
ATOM 875 N N . ILE A 1 108 ? -4.676 14.852 20.297 1 96.25 108 ILE A N 1
ATOM 876 C CA . ILE A 1 108 ? -5.559 15.078 19.156 1 96.25 108 ILE A CA 1
ATOM 877 C C . ILE A 1 108 ? -4.754 15.016 17.859 1 96.25 108 ILE A C 1
ATOM 879 O O . ILE A 1 108 ? -5.141 14.32 16.922 1 96.25 108 ILE A O 1
ATOM 883 N N . ARG A 1 109 ? -3.668 15.664 17.844 1 96.44 109 ARG A N 1
ATOM 884 C CA . ARG A 1 109 ? -2.793 15.711 16.672 1 96.44 109 ARG A CA 1
ATOM 885 C C . ARG A 1 109 ? -2.389 14.305 16.234 1 96.44 109 ARG A C 1
ATOM 887 O O . ARG A 1 109 ? -2.51 13.961 15.055 1 96.44 109 ARG A O 1
ATOM 894 N N . TYR A 1 110 ? -1.984 13.547 17.172 1 96 110 TYR A N 1
ATOM 895 C CA . TYR A 1 110 ? -1.427 12.25 16.797 1 96 110 TYR A CA 1
ATOM 896 C C . TYR A 1 110 ? -2.533 11.258 16.469 1 96 110 TYR A C 1
ATOM 898 O O . TYR A 1 110 ? -2.357 10.391 15.602 1 96 110 TYR A O 1
ATOM 906 N N . ALA A 1 111 ? -3.693 11.414 17.141 1 95.81 111 ALA A N 1
ATOM 907 C CA . ALA A 1 111 ? -4.852 10.633 16.703 1 95.81 111 ALA A CA 1
ATOM 908 C C . ALA A 1 111 ? -5.223 10.953 15.258 1 95.81 111 ALA A C 1
ATOM 910 O O . ALA A 1 111 ? -5.5 10.047 14.469 1 95.81 111 ALA A O 1
ATOM 911 N N . ASN A 1 112 ? -5.207 12.172 14.938 1 97.44 112 ASN A N 1
ATOM 912 C CA . ASN A 1 112 ? -5.512 12.586 13.57 1 97.44 112 ASN A CA 1
ATOM 913 C C . ASN A 1 112 ? -4.453 12.086 12.594 1 97.44 112 ASN A C 1
ATOM 915 O O . ASN A 1 112 ? -4.777 11.727 11.461 1 97.44 112 ASN A O 1
ATOM 919 N N . TYR A 1 113 ? -3.268 12.094 13.07 1 97.44 113 TYR A N 1
ATOM 920 C CA . TYR A 1 113 ? -2.162 11.57 12.281 1 97.44 113 TYR A CA 1
ATOM 921 C C . TYR A 1 113 ? -2.406 10.109 11.898 1 97.44 113 TYR A C 1
ATOM 923 O O . TYR A 1 113 ? -2.316 9.742 10.727 1 97.44 113 TYR A O 1
ATOM 931 N N . LEU A 1 114 ? -2.738 9.383 12.852 1 96.38 114 LEU A N 1
ATOM 932 C CA . LEU A 1 114 ? -3.002 7.965 12.609 1 96.38 114 LEU A CA 1
ATOM 933 C C . LEU A 1 114 ? -4.219 7.785 11.711 1 96.38 114 LEU A C 1
ATOM 935 O O . LEU A 1 114 ? -4.215 6.938 10.812 1 96.38 114 LEU A O 1
ATOM 939 N N . HIS A 1 115 ? -5.25 8.5 12 1 96.56 115 HIS A N 1
ATOM 940 C CA . HIS A 1 115 ? -6.469 8.422 11.203 1 96.56 115 HIS A CA 1
ATOM 941 C C . HIS A 1 115 ? -6.191 8.75 9.742 1 96.56 115 HIS A C 1
ATOM 943 O O . HIS A 1 115 ? -6.66 8.047 8.844 1 96.56 115 HIS A O 1
ATOM 949 N N . TRP A 1 116 ? -5.445 9.758 9.523 1 96.94 116 TRP A N 1
ATOM 950 C CA . TRP A 1 116 ? -5.082 10.156 8.164 1 96.94 116 TRP A CA 1
ATOM 951 C C . TRP A 1 116 ? -4.34 9.031 7.449 1 96.94 116 TRP A C 1
ATOM 953 O O . TRP A 1 116 ? -4.656 8.703 6.305 1 96.94 116 TRP A O 1
ATOM 963 N N . HIS A 1 117 ? -3.43 8.398 8.094 1 95.88 117 HIS A N 1
ATOM 964 C CA . HIS A 1 117 ? -2.66 7.32 7.477 1 95.88 117 HIS A CA 1
ATOM 965 C C . HIS A 1 117 ? -3.539 6.105 7.191 1 95.88 117 HIS A C 1
ATOM 967 O O . HIS A 1 117 ? -3.367 5.438 6.172 1 95.88 117 HIS A O 1
ATOM 973 N N . LYS A 1 118 ? -4.379 5.84 8.109 1 95.69 118 LYS A N 1
ATOM 974 C CA . LYS A 1 118 ? -5.32 4.746 7.883 1 95.69 118 LYS A CA 1
ATOM 975 C C . LYS A 1 118 ? -6.16 4.996 6.633 1 95.69 118 LYS A C 1
ATOM 977 O O . LYS A 1 118 ? -6.297 4.113 5.781 1 95.69 118 LYS A O 1
ATOM 982 N N . GLU A 1 119 ? -6.656 6.18 6.555 1 95.44 119 GLU A N 1
ATOM 983 C CA . GLU A 1 119 ? -7.477 6.527 5.398 1 95.44 119 GLU A CA 1
ATOM 984 C C . GLU A 1 119 ? -6.672 6.445 4.105 1 95.44 119 GLU A C 1
ATOM 986 O O . GLU A 1 119 ? -7.16 5.926 3.096 1 95.44 119 GLU A O 1
ATOM 991 N N . LYS A 1 120 ? -5.477 6.922 4.129 1 94.19 120 LYS A N 1
ATOM 992 C CA . LYS A 1 120 ? -4.609 6.852 2.955 1 94.19 120 LYS A CA 1
ATOM 993 C C . LYS A 1 120 ? -4.352 5.402 2.549 1 94.19 120 LYS A C 1
ATOM 995 O O . LYS A 1 120 ? -4.324 5.078 1.36 1 94.19 120 LYS A O 1
ATOM 1000 N N . SER A 1 121 ? -4.211 4.582 3.516 1 93.5 121 SER A N 1
ATOM 1001 C CA . SER A 1 121 ? -3.961 3.17 3.244 1 93.5 121 SER A CA 1
ATOM 1002 C C . SER A 1 121 ? -5.18 2.504 2.613 1 93.5 121 SER A C 1
ATOM 1004 O O . SER A 1 121 ? -5.043 1.672 1.715 1 93.5 121 SER A O 1
ATOM 1006 N N . VAL A 1 122 ? -6.32 2.799 3.076 1 93.75 122 VAL A N 1
ATOM 1007 C CA . VAL A 1 122 ? -7.562 2.252 2.543 1 93.75 122 VAL A CA 1
ATOM 1008 C C . VAL A 1 122 ? -7.734 2.68 1.088 1 93.75 122 VAL A C 1
ATOM 1010 O O . VAL A 1 122 ? -8.047 1.856 0.224 1 93.75 122 VAL A O 1
ATOM 1013 N N . GLU A 1 123 ? -7.473 3.896 0.874 1 93.44 123 GLU A N 1
ATOM 1014 C CA . GLU A 1 123 ? -7.578 4.41 -0.488 1 93.44 123 GLU A CA 1
ATOM 1015 C C . GLU A 1 123 ? -6.621 3.684 -1.429 1 93.44 123 GLU A C 1
ATOM 1017 O O . GLU A 1 123 ? -7 3.312 -2.541 1 93.44 123 GLU A O 1
ATOM 1022 N N . THR A 1 124 ? -5.473 3.51 -0.988 1 93.12 124 THR A N 1
ATOM 1023 C CA . THR A 1 124 ? -4.469 2.824 -1.798 1 93.12 124 THR A CA 1
ATOM 1024 C C . THR A 1 124 ? -4.898 1.389 -2.084 1 93.12 124 THR A C 1
ATOM 1026 O O . THR A 1 124 ? -4.773 0.911 -3.213 1 93.12 124 THR A O 1
ATOM 1029 N N . THR A 1 125 ? -5.387 0.749 -1.107 1 93.69 125 THR A N 1
ATOM 1030 C CA . THR A 1 125 ? -5.848 -0.626 -1.266 1 93.69 125 THR A CA 1
ATOM 1031 C C . THR A 1 125 ? -7.016 -0.696 -2.242 1 93.69 125 THR A C 1
ATOM 1033 O O . THR A 1 125 ? -7.066 -1.584 -3.096 1 93.69 125 THR A O 1
ATOM 1036 N N . GLU A 1 126 ? -7.938 0.173 -2.074 1 94.38 126 GLU A N 1
ATOM 1037 C CA . GLU A 1 126 ? -9.086 0.21 -2.975 1 94.38 126 GLU A CA 1
ATOM 1038 C C . GLU A 1 126 ? -8.641 0.391 -4.426 1 94.38 126 GLU A C 1
ATOM 1040 O O . GLU A 1 126 ? -9.156 -0.277 -5.324 1 94.38 126 GLU A O 1
ATOM 1045 N N . LEU A 1 127 ? -7.719 1.247 -4.648 1 94.62 127 LEU A N 1
ATOM 1046 C CA . LEU A 1 127 ? -7.207 1.487 -5.992 1 94.62 127 LEU A CA 1
ATOM 1047 C C . LEU A 1 127 ? -6.5 0.248 -6.535 1 94.62 127 LEU A C 1
ATOM 1049 O O . LEU A 1 127 ? -6.691 -0.118 -7.699 1 94.62 127 LEU A O 1
ATOM 1053 N N . MET A 1 128 ? -5.781 -0.379 -5.703 1 93.06 128 MET A N 1
ATOM 1054 C CA . MET A 1 128 ? -5.086 -1.594 -6.125 1 93.06 128 MET A CA 1
ATOM 1055 C C . MET A 1 128 ? -6.082 -2.684 -6.508 1 93.06 128 MET A C 1
ATOM 1057 O O . MET A 1 128 ? -5.914 -3.354 -7.527 1 93.06 128 MET A O 1
ATOM 1061 N N . MET A 1 129 ? -7.094 -2.848 -5.703 1 95.75 129 MET A N 1
ATOM 1062 C CA . MET A 1 129 ? -8.086 -3.885 -5.965 1 95.75 129 MET A CA 1
ATOM 1063 C C . MET A 1 129 ? -8.867 -3.582 -7.234 1 95.75 129 MET A C 1
ATOM 1065 O O . MET A 1 129 ? -9.219 -4.492 -7.984 1 95.75 129 MET A O 1
ATOM 1069 N N . LYS A 1 130 ? -9.141 -2.314 -7.484 1 95.19 130 LYS A N 1
ATOM 1070 C CA . LYS A 1 130 ? -9.805 -1.916 -8.727 1 95.19 130 LYS A CA 1
ATOM 1071 C C . LYS A 1 130 ? -8.961 -2.293 -9.938 1 95.19 130 LYS A C 1
ATOM 1073 O O . LYS A 1 130 ? -9.484 -2.775 -10.945 1 95.19 130 LYS A O 1
ATOM 1078 N N . GLU A 1 131 ? -7.723 -2.088 -9.844 1 94.44 131 GLU A N 1
ATOM 1079 C CA . GLU A 1 131 ? -6.809 -2.439 -10.93 1 94.44 131 GLU A CA 1
ATOM 1080 C C . GLU A 1 131 ? -6.801 -3.945 -11.18 1 94.44 131 GLU A C 1
ATOM 1082 O O . GLU A 1 131 ? -6.816 -4.391 -12.328 1 94.44 131 GLU A O 1
ATOM 1087 N N . LYS A 1 132 ? -6.746 -4.695 -10.078 1 95.62 132 LYS A N 1
ATOM 1088 C CA . LYS A 1 132 ? -6.73 -6.148 -10.234 1 95.62 132 LYS A CA 1
ATOM 1089 C C . LYS A 1 132 ? -8.055 -6.652 -10.797 1 95.62 132 LYS A C 1
ATOM 1091 O O . LYS A 1 132 ? -8.078 -7.574 -11.617 1 95.62 132 LYS A O 1
ATOM 1096 N N . LEU A 1 133 ? -9.117 -6.078 -10.445 1 95.44 133 LEU A N 1
ATOM 1097 C CA . LEU A 1 133 ? -10.422 -6.41 -11.016 1 95.44 133 LEU A CA 1
ATOM 1098 C C . LEU A 1 133 ? -10.461 -6.102 -12.508 1 95.44 133 LEU A C 1
ATOM 1100 O O . LEU A 1 133 ? -11.008 -6.879 -13.289 1 95.44 133 LEU A O 1
ATOM 1104 N N . ALA A 1 134 ? -9.898 -4.965 -12.883 1 94.5 134 ALA A N 1
ATOM 1105 C CA . ALA A 1 134 ? -9.82 -4.613 -14.297 1 94.5 134 ALA A CA 1
ATOM 1106 C C . ALA A 1 134 ? -9.008 -5.637 -15.086 1 94.5 134 ALA A C 1
ATOM 1108 O O . ALA A 1 134 ? -9.359 -5.988 -16.219 1 94.5 134 ALA A O 1
ATOM 1109 N N . THR A 1 135 ? -7.969 -6.066 -14.484 1 93.12 135 THR A N 1
ATOM 1110 C CA . THR A 1 135 ? -7.148 -7.102 -15.109 1 93.12 135 THR A CA 1
ATOM 1111 C C . THR A 1 135 ? -7.969 -8.359 -15.359 1 93.12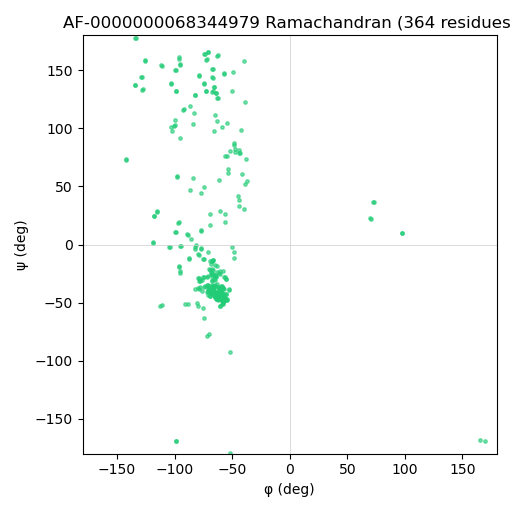 135 THR A C 1
ATOM 1113 O O . THR A 1 135 ? -7.941 -8.914 -16.453 1 93.12 135 THR A O 1
ATOM 1116 N N . ILE A 1 136 ? -8.695 -8.773 -14.383 1 93.88 136 ILE A N 1
ATOM 1117 C CA . ILE A 1 136 ? -9.5 -9.992 -14.477 1 93.88 136 ILE A CA 1
ATOM 1118 C C . ILE A 1 136 ? -10.578 -9.812 -15.539 1 93.88 136 ILE A C 1
ATOM 1120 O O . ILE A 1 136 ? -10.836 -10.719 -16.328 1 93.88 136 ILE A O 1
ATOM 1124 N N . ARG A 1 137 ? -11.172 -8.664 -15.539 1 91.81 137 ARG A N 1
ATOM 1125 C CA . ARG A 1 137 ? -12.188 -8.359 -16.547 1 91.81 137 ARG A CA 1
ATOM 1126 C C . ARG A 1 137 ? -11.617 -8.461 -17.953 1 91.81 137 ARG A C 1
ATOM 1128 O O . ARG A 1 137 ? -12.273 -8.992 -18.859 1 91.81 137 ARG A O 1
ATOM 1135 N N . THR A 1 138 ? -10.461 -7.977 -18.141 1 90.62 138 THR A N 1
ATOM 1136 C CA . THR A 1 138 ? -9.797 -8.031 -19.438 1 90.62 138 THR A CA 1
ATOM 1137 C C . THR A 1 138 ? -9.523 -9.477 -19.844 1 90.62 138 THR A C 1
ATOM 1139 O O . THR A 1 138 ? -9.727 -9.859 -21 1 90.62 138 THR A O 1
ATOM 1142 N N . VAL A 1 139 ? -9.031 -10.266 -18.906 1 89.81 139 VAL A N 1
ATOM 1143 C CA . VAL A 1 139 ? -8.688 -11.664 -19.172 1 89.81 139 VAL A CA 1
ATOM 1144 C C . VAL A 1 139 ? -9.953 -12.445 -19.516 1 89.81 139 VAL A C 1
ATOM 1146 O O . VAL A 1 139 ? -9.977 -13.188 -20.5 1 89.81 139 VAL A O 1
ATOM 1149 N N . LEU A 1 140 ? -11.008 -12.242 -18.766 1 86.81 140 LEU A N 1
ATOM 1150 C CA . LEU A 1 140 ? -12.234 -13.016 -18.922 1 86.81 140 LEU A CA 1
ATOM 1151 C C . LEU A 1 140 ? -13.047 -12.5 -20.109 1 86.81 140 LEU A C 1
ATOM 1153 O O . LEU A 1 140 ? -13.789 -13.258 -20.734 1 86.81 140 LEU A O 1
ATOM 1157 N N . GLY A 1 141 ? -13.039 -11.18 -20.266 1 78.31 141 GLY A N 1
ATOM 1158 C CA . GLY A 1 141 ? -13.75 -10.594 -21.391 1 78.31 141 GLY A CA 1
ATOM 1159 C C . GLY A 1 141 ? -13.25 -11.094 -22.734 1 78.31 141 GLY A C 1
ATOM 1160 O O . GLY A 1 141 ? -14.031 -11.227 -23.672 1 78.31 141 GLY A O 1
ATOM 1161 N N . GLY A 1 142 ? -11.969 -11.344 -22.906 1 70.06 142 GLY A N 1
ATOM 1162 C CA . GLY A 1 142 ? -11.414 -11.875 -24.141 1 70.06 142 GLY A CA 1
ATOM 1163 C C . GLY A 1 142 ? -11.859 -13.297 -24.422 1 70.06 142 GLY A C 1
ATOM 1164 O O . GLY A 1 142 ? -11.977 -13.688 -25.594 1 70.06 142 GLY A O 1
ATOM 1165 N N . ARG A 1 143 ? -12.102 -14.117 -23.484 1 66.12 143 ARG A N 1
ATOM 1166 C CA . ARG A 1 143 ? -12.523 -15.508 -23.672 1 66.12 143 ARG A CA 1
ATOM 1167 C C . ARG A 1 143 ? -13.945 -15.578 -24.203 1 66.12 143 ARG A C 1
ATOM 1169 O O . ARG A 1 143 ? -14.266 -16.438 -25.031 1 66.12 143 ARG A O 1
ATOM 1176 N N . PHE A 1 144 ? -14.891 -14.711 -23.734 1 61.97 144 PHE A N 1
ATOM 1177 C CA . PHE A 1 144 ? -16.281 -14.719 -24.156 1 61.97 144 PHE A CA 1
ATOM 1178 C C . PHE A 1 144 ? -16.422 -14.133 -25.562 1 61.97 144 PHE A C 1
ATOM 1180 O O . PHE A 1 144 ? -17.328 -14.516 -26.312 1 61.97 144 PHE A O 1
ATOM 1187 N N . THR A 1 145 ? -15.703 -13.172 -25.906 1 56.03 145 THR A N 1
ATOM 1188 C CA . THR A 1 145 ? -15.852 -12.625 -27.25 1 56.03 145 THR A CA 1
ATOM 1189 C C . THR A 1 145 ? -15.367 -13.617 -28.297 1 56.03 145 THR A C 1
ATOM 1191 O O . THR A 1 145 ? -15.898 -13.656 -29.422 1 56.03 145 THR A O 1
ATOM 1194 N N . ARG A 1 146 ? -14.539 -14.531 -28.047 1 51.16 146 ARG A N 1
ATOM 1195 C CA . ARG A 1 146 ? -14.125 -15.508 -29.047 1 51.16 146 ARG A CA 1
ATOM 1196 C C . ARG A 1 146 ? -15.188 -16.594 -29.234 1 51.16 146 ARG A C 1
ATOM 1198 O O . ARG A 1 146 ? -15.383 -17.094 -30.344 1 51.16 146 ARG A O 1
ATOM 1205 N N . ALA A 1 147 ? -16 -16.953 -28.141 1 50.78 147 ALA A N 1
ATOM 1206 C CA . ALA A 1 147 ? -17.062 -17.953 -28.281 1 50.78 147 ALA A CA 1
ATOM 1207 C C . ALA A 1 147 ? -18.219 -17.406 -29.109 1 50.78 147 ALA A C 1
ATOM 1209 O O . ALA A 1 147 ? -18.922 -18.172 -29.781 1 50.78 147 ALA A O 1
ATOM 1210 N N . ARG A 1 148 ? -18.641 -16.141 -28.875 1 47.84 148 ARG A N 1
ATOM 1211 C CA . ARG A 1 148 ? -19.797 -15.641 -29.609 1 47.84 148 ARG A CA 1
ATOM 1212 C C . ARG A 1 148 ? -19.562 -15.711 -31.125 1 47.84 148 ARG A C 1
ATOM 1214 O O . ARG A 1 148 ? -20.5 -15.562 -31.906 1 47.84 148 ARG A O 1
ATOM 1221 N N . ARG A 1 149 ? -18.406 -15.727 -31.5 1 42.75 149 ARG A N 1
ATOM 1222 C CA . ARG A 1 149 ? -18.359 -15.766 -32.969 1 42.75 149 ARG A CA 1
ATOM 1223 C C . ARG A 1 149 ? -18.844 -17.109 -33.5 1 42.75 149 ARG A C 1
ATOM 1225 O O . ARG A 1 149 ? -19.234 -17.219 -34.656 1 42.75 149 ARG A O 1
ATOM 1232 N N . ILE A 1 150 ? -18.969 -18.25 -32.562 1 37.22 150 ILE A N 1
ATOM 1233 C CA . ILE A 1 150 ? -19.516 -19.453 -33.156 1 37.22 150 ILE A CA 1
ATOM 1234 C C . ILE A 1 150 ? -21.047 -19.453 -33 1 37.22 150 ILE A C 1
ATOM 1236 O O . ILE A 1 150 ? -21.766 -19.828 -33.906 1 37.22 150 ILE A O 1
ATOM 1240 N N . GLY A 1 151 ? -21.594 -19.203 -31.641 1 34 151 GLY A N 1
ATOM 1241 C CA . GLY A 1 151 ? -23 -19.5 -31.391 1 34 151 GLY A CA 1
ATOM 1242 C C . GLY A 1 151 ? -23.938 -18.438 -31.953 1 34 151 GLY A C 1
ATOM 1243 O O . GLY A 1 151 ? -25.125 -18.391 -31.609 1 34 151 GLY A O 1
ATOM 1244 N N . ARG A 1 152 ? -23.703 -17.469 -32.781 1 40.59 152 ARG A N 1
ATOM 1245 C CA . ARG A 1 152 ? -24.844 -16.641 -33.188 1 40.59 152 ARG A CA 1
ATOM 1246 C C . ARG A 1 152 ? -26 -17.516 -33.656 1 40.59 152 ARG A C 1
ATOM 1248 O O . ARG A 1 152 ? -27 -17 -34.156 1 40.59 152 ARG A O 1
ATOM 1255 N N . ASN A 1 153 ? -25.922 -18.859 -33.719 1 27.11 153 ASN A N 1
ATOM 1256 C CA . ASN A 1 153 ? -27.297 -19.109 -34.125 1 27.11 153 ASN A CA 1
ATOM 1257 C C . ASN A 1 153 ? -28.266 -18.859 -32.969 1 27.11 153 ASN A C 1
ATOM 1259 O O . ASN A 1 153 ? -29.344 -18.281 -33.156 1 27.11 153 ASN A O 1
ATOM 1263 N N . ASP A 1 154 ? -28.531 -19.828 -31.812 1 26.58 154 ASP A N 1
ATOM 1264 C CA . ASP A 1 154 ? -29.812 -19.844 -31.078 1 26.58 154 ASP A CA 1
ATOM 1265 C C . ASP A 1 154 ? -29.812 -18.781 -29.984 1 26.58 154 ASP A C 1
ATOM 1267 O O . ASP A 1 154 ? -28.938 -18.781 -29.109 1 26.58 154 ASP A O 1
ATOM 1271 N N . GLN A 1 155 ? -30.5 -17.531 -30.047 1 24.53 155 GLN A N 1
ATOM 1272 C CA . GLN A 1 155 ? -30.641 -16.203 -29.453 1 24.53 155 GLN A CA 1
ATOM 1273 C C . GLN A 1 155 ? -31.125 -16.297 -28.016 1 24.53 155 GLN A C 1
ATOM 1275 O O . GLN A 1 155 ? -31.156 -15.289 -27.297 1 24.53 155 GLN A O 1
ATOM 1280 N N . THR A 1 156 ? -31.844 -17.359 -27.406 1 21.92 156 THR A N 1
ATOM 1281 C CA . THR A 1 156 ? -32.938 -17.047 -26.469 1 21.92 156 THR A CA 1
ATOM 1282 C C . THR A 1 156 ? -32.375 -16.703 -25.094 1 21.92 156 THR A C 1
ATOM 1284 O O . THR A 1 156 ? -32.875 -15.773 -24.438 1 21.92 156 THR A O 1
ATOM 1287 N N . VAL A 1 157 ? -31.453 -17.5 -24.438 1 21.11 157 VAL A N 1
ATOM 1288 C CA . VAL A 1 157 ? -31.672 -17.703 -23 1 21.11 157 VAL A CA 1
ATOM 1289 C C . VAL A 1 157 ? -31.078 -16.531 -22.219 1 21.11 157 VAL A C 1
ATOM 1291 O O . VAL A 1 157 ? -29.859 -16.469 -22.016 1 21.11 157 VAL A O 1
ATOM 1294 N N . GLN A 1 158 ? -31.5 -15.234 -22.5 1 20.92 158 GLN A N 1
ATOM 1295 C CA . GLN A 1 158 ? -30.906 -14.016 -21.969 1 20.92 158 GLN A CA 1
ATOM 1296 C C . GLN A 1 158 ? -31.141 -13.906 -20.453 1 20.92 158 GLN A C 1
ATOM 1298 O O . GLN A 1 158 ? -30.531 -13.07 -19.797 1 20.92 158 GLN A O 1
ATOM 1303 N N . SER A 1 159 ? -32.188 -14.461 -19.719 1 20.23 159 SER A N 1
ATOM 1304 C CA . SER A 1 159 ? -32.906 -13.648 -18.75 1 20.23 159 SER A CA 1
ATOM 1305 C C . SER A 1 159 ? -32.156 -13.578 -17.422 1 20.23 159 SER A C 1
ATOM 1307 O O . SER A 1 159 ? -32.281 -12.602 -16.688 1 20.23 159 SER A O 1
ATOM 1309 N N . ILE A 1 160 ? -31.516 -14.656 -16.938 1 18.25 160 ILE A N 1
ATOM 1310 C CA . ILE A 1 160 ? -31.75 -14.898 -15.516 1 18.25 160 ILE A CA 1
ATOM 1311 C C . ILE A 1 160 ? -30.969 -13.883 -14.68 1 18.25 160 ILE A C 1
ATOM 1313 O O . ILE A 1 160 ? -31.516 -13.312 -13.727 1 18.25 160 ILE A O 1
ATOM 1317 N N . ALA A 1 161 ? -29.672 -13.836 -14.695 1 18.78 161 ALA A N 1
ATOM 1318 C CA . ALA A 1 161 ? -28.969 -13.852 -13.414 1 18.78 161 ALA A CA 1
ATOM 1319 C C . ALA A 1 161 ? -28.844 -12.438 -12.844 1 18.78 161 ALA A C 1
ATOM 1321 O O . ALA A 1 161 ? -28.125 -12.211 -11.875 1 18.78 161 ALA A O 1
ATOM 1322 N N . ALA A 1 162 ? -29.422 -11.344 -13.438 1 18.34 162 ALA A N 1
ATOM 1323 C CA . ALA A 1 162 ? -28.828 -10.078 -13.016 1 18.34 162 ALA A CA 1
ATOM 1324 C C . ALA A 1 162 ? -29.312 -9.68 -11.625 1 18.34 162 ALA A C 1
ATOM 1326 O O . ALA A 1 162 ? -30.406 -9.109 -11.484 1 18.34 162 ALA A O 1
ATOM 1327 N N . SER A 1 163 ? -29.359 -10.633 -10.648 1 17.34 163 SER A N 1
ATOM 1328 C CA . SER A 1 163 ? -29.859 -10.18 -9.359 1 17.34 163 SER A CA 1
ATOM 1329 C C . SER A 1 163 ? -29.156 -8.898 -8.906 1 17.34 163 SER A C 1
ATOM 1331 O O . SER A 1 163 ? -28.047 -8.602 -9.359 1 17.34 163 SER A O 1
ATOM 1333 N N . GLU A 1 164 ? -29.906 -8.008 -8.133 1 18.97 164 GLU A N 1
ATOM 1334 C CA . GLU A 1 164 ? -30.078 -6.664 -7.59 1 18.97 164 GLU A CA 1
ATOM 1335 C C . GLU A 1 164 ? -29.016 -6.352 -6.531 1 18.97 164 GLU A C 1
ATOM 1337 O O . GLU A 1 164 ? -29.328 -6.27 -5.344 1 18.97 164 GLU A O 1
ATOM 1342 N N . LEU A 1 165 ? -27.859 -6.969 -6.59 1 18.66 165 LEU A N 1
ATOM 1343 C CA . LEU A 1 165 ? -27.078 -6.629 -5.41 1 18.66 165 LEU A CA 1
ATOM 1344 C C . LEU A 1 165 ? -26.922 -5.117 -5.281 1 18.66 165 LEU A C 1
ATOM 1346 O O . LEU A 1 165 ? -26.328 -4.477 -6.156 1 18.66 165 LEU A O 1
ATOM 1350 N N . SER A 1 166 ? -27.906 -4.43 -4.867 1 17.69 166 SER A N 1
ATOM 1351 C CA . SER A 1 166 ? -28.078 -3.021 -4.531 1 17.69 166 SER A CA 1
ATOM 1352 C C . SER A 1 166 ? -26.906 -2.504 -3.701 1 17.69 166 SER A C 1
ATOM 1354 O O . SER A 1 166 ? -26.609 -3.041 -2.631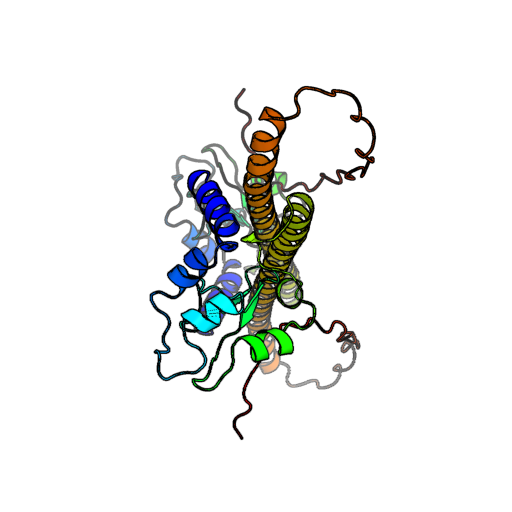 1 17.69 166 SER A O 1
ATOM 1356 N N . THR A 1 167 ? -25.859 -2.186 -4.402 1 18.41 167 THR A N 1
ATOM 1357 C CA . THR A 1 167 ? -24.688 -1.448 -3.967 1 18.41 167 THR A CA 1
ATOM 1358 C C . THR A 1 167 ? -25.078 -0.187 -3.207 1 18.41 167 THR A C 1
ATOM 1360 O O . THR A 1 167 ? -25.75 0.692 -3.758 1 18.41 167 THR A O 1
ATOM 1363 N N . CYS A 1 168 ? -25.422 -0.42 -1.954 1 18.33 168 CYS A N 1
ATOM 1364 C CA . CYS A 1 168 ? -25.656 0.719 -1.073 1 18.33 168 CYS A CA 1
ATOM 1365 C C . CYS A 1 168 ? -24.516 1.724 -1.174 1 18.33 168 CYS A C 1
ATOM 1367 O O . CYS A 1 168 ? -23.344 1.365 -0.991 1 18.33 168 CYS A O 1
ATOM 1369 N N . SER A 1 169 ? -24.625 2.615 -2.096 1 20.34 169 SER A N 1
ATOM 1370 C CA . SER A 1 169 ? -23.844 3.789 -2.469 1 20.34 169 SER A CA 1
ATOM 1371 C C . SER A 1 169 ? -23.453 4.598 -1.239 1 20.34 169 SER A C 1
ATOM 1373 O O . SER A 1 169 ? -24.203 5.461 -0.786 1 20.34 169 SER A O 1
ATOM 1375 N N . LEU A 1 170 ? -23.219 3.887 -0.124 1 18.69 170 LEU A N 1
ATOM 1376 C CA . LEU A 1 170 ? -23.031 4.93 0.877 1 18.69 170 LEU A CA 1
ATOM 1377 C C . LEU A 1 170 ? -21.828 5.812 0.523 1 18.69 170 LEU A C 1
ATOM 1379 O O . LEU A 1 170 ? -20.688 5.391 0.661 1 18.69 170 LEU A O 1
ATOM 1383 N N . ARG A 1 171 ? -21.875 6.355 -0.664 1 22.23 171 ARG A N 1
ATOM 1384 C CA . ARG A 1 171 ? -20.844 7.184 -1.274 1 22.23 171 ARG A CA 1
ATOM 1385 C C . ARG A 1 171 ? -20.375 8.273 -0.315 1 22.23 171 ARG A C 1
ATOM 1387 O O . ARG A 1 171 ? -19.406 8.984 -0.592 1 22.23 171 ARG A O 1
ATOM 1394 N N . SER A 1 172 ? -21.016 8.547 0.797 1 20.38 172 SER A N 1
ATOM 1395 C CA . SER A 1 172 ? -20.75 9.977 0.965 1 20.38 172 SER A CA 1
ATOM 1396 C C . SER A 1 172 ? -19.281 10.234 1.304 1 20.38 172 SER A C 1
ATOM 1398 O O . SER A 1 172 ? -18.922 11.367 1.637 1 20.38 172 SER A O 1
ATOM 1400 N N . VAL A 1 173 ? -18.438 9.266 1.072 1 22.92 173 VAL A N 1
ATOM 1401 C CA . VAL A 1 173 ? -17.266 9.711 1.812 1 22.92 173 VAL A CA 1
ATOM 1402 C C . VAL A 1 173 ? -16.703 10.984 1.185 1 22.92 173 VAL A C 1
ATOM 1404 O O . VAL A 1 173 ? -16.5 11.047 -0.029 1 22.92 173 VAL A O 1
ATOM 1407 N N . ARG A 1 174 ? -17 12.141 1.687 1 24.56 174 ARG A N 1
ATOM 1408 C CA . ARG A 1 174 ? -16.359 13.453 1.59 1 24.56 174 ARG A CA 1
ATOM 1409 C C . ARG A 1 174 ? -14.844 13.328 1.577 1 24.56 174 ARG A C 1
ATOM 1411 O O . ARG A 1 174 ? -14.234 13.023 2.604 1 24.56 174 ARG A O 1
ATOM 1418 N N . SER A 1 175 ? -14.25 12.523 0.649 1 28.34 175 SER A N 1
ATOM 1419 C CA . SER A 1 175 ? -12.828 12.82 0.496 1 28.34 175 SER A CA 1
ATOM 1420 C C . SER A 1 175 ? -12.602 14.305 0.206 1 28.34 175 SER A C 1
ATOM 1422 O O . SER A 1 175 ? -13.062 14.82 -0.812 1 28.34 175 SER A O 1
ATOM 1424 N N . THR A 1 176 ? -12.875 15.258 0.879 1 28.44 176 THR A N 1
ATOM 1425 C CA . THR A 1 176 ? -12.594 16.672 0.662 1 28.44 176 THR A CA 1
ATOM 1426 C C . THR A 1 176 ? -11.148 16.875 0.213 1 28.44 176 THR A C 1
ATOM 1428 O O . THR A 1 176 ? -10.227 16.844 1.033 1 28.44 176 THR A O 1
ATOM 1431 N N . ARG A 1 177 ? -10.398 16.156 -0.68 1 37.59 177 ARG A N 1
ATOM 1432 C CA . ARG A 1 177 ? -9.305 16.953 -1.24 1 37.59 177 ARG A CA 1
ATOM 1433 C C . ARG A 1 177 ? -9.75 18.391 -1.508 1 37.59 177 ARG A C 1
ATOM 1435 O O . ARG A 1 177 ? -10.914 18.625 -1.84 1 37.59 177 ARG A O 1
ATOM 1442 N N . SER A 1 178 ? -9.164 19.594 -0.984 1 38.03 178 SER A N 1
ATOM 1443 C CA . SER A 1 178 ? -9.383 21 -1.326 1 38.03 178 SER A CA 1
ATOM 1444 C C . SER A 1 178 ? -9.539 21.188 -2.832 1 38.03 178 SER A C 1
ATOM 1446 O O . SER A 1 178 ? -8.938 20.453 -3.619 1 38.03 178 SER A O 1
ATOM 1448 N N . LYS A 1 179 ? -10.211 22.328 -3.738 1 41.53 179 LYS A N 1
ATOM 1449 C CA . LYS A 1 179 ? -11.438 22.109 -4.492 1 41.53 179 LYS A CA 1
ATOM 1450 C C . LYS A 1 179 ? -11.141 21.828 -5.965 1 41.53 179 LYS A C 1
ATOM 1452 O O . LYS A 1 179 ? -10.172 22.359 -6.516 1 41.53 179 LYS A O 1
ATOM 1457 N N . ARG A 1 180 ? -11.258 20.719 -6.43 1 40.72 180 ARG A N 1
ATOM 1458 C CA . ARG A 1 180 ? -11.039 20.5 -7.855 1 40.72 180 ARG A CA 1
ATOM 1459 C C . ARG A 1 180 ? -11.773 21.531 -8.688 1 40.72 180 ARG A C 1
ATOM 1461 O O . ARG A 1 180 ? -13 21.625 -8.633 1 40.72 180 ARG A O 1
ATOM 1468 N N . GLY A 1 181 ? -11.281 22.734 -8.914 1 31.27 181 GLY A N 1
ATOM 1469 C CA . GLY A 1 181 ? -11.883 23.719 -9.789 1 31.27 181 GLY A CA 1
ATOM 1470 C C . GLY A 1 181 ? -12.398 23.125 -11.094 1 31.27 181 GLY A C 1
ATOM 1471 O O . GLY A 1 181 ? -11.672 22.406 -11.773 1 31.27 181 GLY A O 1
ATOM 1472 N N . ASN A 1 182 ? -13.812 22.797 -11.25 1 31.06 182 ASN A N 1
ATOM 1473 C CA . ASN A 1 182 ? -14.758 22.562 -12.336 1 31.06 182 ASN A CA 1
ATOM 1474 C C . ASN A 1 182 ? -14.523 23.516 -13.5 1 31.06 182 ASN A C 1
ATOM 1476 O O . ASN A 1 182 ? -14.836 24.703 -13.406 1 31.06 182 ASN A O 1
ATOM 1480 N N . PHE A 1 183 ? -13.586 23.75 -14.062 1 26.17 183 PHE A N 1
ATOM 1481 C CA . PHE A 1 183 ? -13.719 24.578 -15.258 1 26.17 183 PHE A CA 1
ATOM 1482 C C . PHE A 1 183 ? -14.648 23.922 -16.266 1 26.17 183 PHE A C 1
ATOM 1484 O O . PHE A 1 183 ? -14.477 22.766 -16.625 1 26.17 183 PHE A O 1
ATOM 1491 N N . GLY A 1 184 ? -16 24.422 -16.328 1 20.3 184 GLY A N 1
ATOM 1492 C CA . GLY A 1 184 ? -16.875 24.438 -17.484 1 20.3 184 GLY A CA 1
ATOM 1493 C C . GLY A 1 184 ? -16.156 24.844 -18.766 1 20.3 184 GLY A C 1
ATOM 1494 O O . GLY A 1 184 ? -15.195 25.609 -18.734 1 20.3 184 GLY A O 1
ATOM 1495 N N . MET B 1 1 ? -0.585 3.223 -17.594 1 48.94 1 MET B N 1
ATOM 1496 C CA . MET B 1 1 ? -1.552 2.473 -16.797 1 48.94 1 MET B CA 1
ATOM 1497 C C . MET B 1 1 ? -2.176 1.347 -17.625 1 48.94 1 MET B C 1
ATOM 1499 O O . MET B 1 1 ? -2.258 0.208 -17.156 1 48.94 1 MET B O 1
ATOM 1503 N N . SER B 1 2 ? -2.541 1.698 -18.891 1 58.28 2 SER B N 1
ATOM 1504 C CA . SER B 1 2 ? -3.244 0.751 -19.75 1 58.28 2 SER B CA 1
ATOM 1505 C C . SER B 1 2 ? -2.314 -0.36 -20.219 1 58.28 2 SER B C 1
ATOM 1507 O O . SER B 1 2 ? -2.68 -1.537 -20.188 1 58.28 2 SER B O 1
ATOM 1509 N N . LEU B 1 3 ? -1.089 0.006 -20.438 1 67.06 3 LEU B N 1
ATOM 1510 C CA . LEU B 1 3 ? -0.156 -0.981 -20.969 1 67.06 3 LEU B CA 1
ATOM 1511 C C . LEU B 1 3 ? 0.208 -2.014 -19.906 1 67.06 3 LEU B C 1
ATOM 1513 O O . LEU B 1 3 ? 0.323 -3.203 -20.219 1 67.06 3 LEU B O 1
ATOM 1517 N N . THR B 1 4 ? 0.124 -1.534 -18.703 1 80.5 4 THR B N 1
ATOM 1518 C CA . THR B 1 4 ? 0.502 -2.426 -17.609 1 80.5 4 THR B CA 1
ATOM 1519 C C . THR B 1 4 ? -0.625 -3.406 -17.297 1 80.5 4 THR B C 1
ATOM 1521 O O . THR B 1 4 ? -0.376 -4.586 -17.047 1 80.5 4 THR B O 1
ATOM 1524 N N . LEU B 1 5 ? -1.806 -2.877 -17.594 1 86.94 5 LEU B N 1
ATOM 1525 C CA . LEU B 1 5 ? -2.973 -3.717 -17.344 1 86.94 5 LEU B CA 1
ATOM 1526 C C . LEU B 1 5 ? -3.027 -4.871 -18.344 1 86.94 5 LEU B C 1
ATOM 1528 O O . LEU B 1 5 ? -3.314 -6.012 -17.969 1 86.94 5 LEU B O 1
ATOM 1532 N N . ASP B 1 6 ? -2.711 -4.535 -19.578 1 88.75 6 ASP B N 1
ATOM 1533 C CA . ASP B 1 6 ? -2.762 -5.559 -20.625 1 88.75 6 ASP B CA 1
ATOM 1534 C C . ASP B 1 6 ? -1.666 -6.602 -20.422 1 88.75 6 ASP B C 1
ATOM 1536 O O . ASP B 1 6 ? -1.897 -7.797 -20.609 1 88.75 6 ASP B O 1
ATOM 1540 N N . GLU B 1 7 ? -0.558 -6.078 -20.016 1 92.12 7 GLU B N 1
ATOM 1541 C CA . GLU B 1 7 ? 0.557 -6.988 -19.781 1 92.12 7 GLU B CA 1
ATOM 1542 C C . GLU B 1 7 ? 0.267 -7.914 -18.594 1 92.12 7 GLU B C 1
ATOM 1544 O O . GLU B 1 7 ? 0.565 -9.109 -18.656 1 92.12 7 GLU B O 1
ATOM 1549 N N . ASP B 1 8 ? -0.356 -7.371 -17.625 1 93.25 8 ASP B N 1
ATOM 1550 C CA . ASP B 1 8 ? -0.734 -8.164 -16.469 1 93.25 8 ASP B CA 1
ATOM 1551 C C . ASP B 1 8 ? -1.79 -9.211 -16.828 1 93.25 8 ASP B C 1
ATOM 1553 O O . ASP B 1 8 ? -1.711 -10.359 -16.391 1 93.25 8 ASP B O 1
ATOM 1557 N N . ALA B 1 9 ? -2.693 -8.75 -17.594 1 94 9 ALA B N 1
ATOM 1558 C CA . ALA B 1 9 ? -3.766 -9.648 -18.016 1 94 9 ALA B CA 1
ATOM 1559 C C . ALA B 1 9 ? -3.211 -10.812 -18.844 1 94 9 ALA B C 1
ATOM 1561 O O . ALA B 1 9 ? -3.592 -11.969 -18.625 1 94 9 ALA B O 1
ATOM 1562 N N . LYS B 1 10 ? -2.377 -10.508 -19.766 1 94.62 10 LYS B N 1
ATOM 1563 C CA . LYS B 1 10 ? -1.755 -11.539 -20.578 1 94.62 10 LYS B CA 1
ATOM 1564 C C . LYS B 1 10 ? -0.934 -12.5 -19.734 1 94.62 10 LYS B C 1
ATOM 1566 O O . LYS B 1 10 ? -0.985 -13.719 -19.938 1 94.62 10 LYS B O 1
ATOM 1571 N N . PHE B 1 11 ? -0.202 -11.984 -18.797 1 96.25 11 PHE B N 1
ATOM 1572 C CA . PHE B 1 11 ? 0.645 -12.805 -17.938 1 96.25 11 PHE B CA 1
ATOM 1573 C C . PHE B 1 11 ? -0.19 -13.805 -17.156 1 96.25 11 PHE B C 1
ATOM 1575 O O . PHE B 1 11 ? 0.084 -15.008 -17.188 1 96.25 11 PHE B O 1
ATOM 1582 N N . ILE B 1 12 ? -1.19 -13.289 -16.484 1 95.75 12 ILE B N 1
ATOM 1583 C CA . ILE B 1 12 ? -1.983 -14.164 -15.633 1 95.75 12 ILE B CA 1
ATOM 1584 C C . ILE B 1 12 ? -2.719 -15.195 -16.5 1 95.75 12 ILE B C 1
ATOM 1586 O O . ILE B 1 12 ? -2.852 -16.359 -16.109 1 95.75 12 ILE B O 1
ATOM 1590 N N . ARG B 1 13 ? -3.133 -14.812 -17.625 1 94.19 13 ARG B N 1
ATOM 1591 C CA . ARG B 1 13 ? -3.789 -15.742 -18.531 1 94.19 13 ARG B CA 1
ATOM 1592 C C . ARG B 1 13 ? -2.834 -16.844 -18.969 1 94.19 13 ARG B C 1
ATOM 1594 O O . ARG B 1 13 ? -3.18 -18.031 -18.922 1 94.19 13 ARG B O 1
ATOM 1601 N N . ASP B 1 14 ? -1.627 -16.516 -19.312 1 95.88 14 ASP B N 1
ATOM 1602 C CA . ASP B 1 14 ? -0.691 -17.438 -19.953 1 95.88 14 ASP B CA 1
ATOM 1603 C C . ASP B 1 14 ? -0.125 -18.438 -18.938 1 95.88 14 ASP B C 1
ATOM 1605 O O . ASP B 1 14 ? 0.462 -19.453 -19.328 1 95.88 14 ASP B O 1
ATOM 1609 N N . LEU B 1 15 ? -0.323 -18.203 -17.703 1 96.75 15 LEU B N 1
ATOM 1610 C CA . LEU B 1 15 ? 0.2 -19.062 -16.656 1 96.75 15 LEU B CA 1
ATOM 1611 C C . LEU B 1 15 ? -0.465 -20.438 -16.703 1 96.75 15 LEU B C 1
ATOM 1613 O O . LEU B 1 15 ? 0.028 -21.391 -16.094 1 96.75 15 LEU B O 1
ATOM 1617 N N . TYR B 1 16 ? -1.536 -20.609 -17.422 1 94.69 16 TYR B N 1
ATOM 1618 C CA . TYR B 1 16 ? -2.166 -21.922 -17.531 1 94.69 16 TYR B CA 1
ATOM 1619 C C . TYR B 1 16 ? -1.267 -22.891 -18.281 1 94.69 16 TYR B C 1
ATOM 1621 O O . TYR B 1 16 ? -1.391 -24.109 -18.125 1 94.69 16 TYR B O 1
ATOM 1629 N N . SER B 1 17 ? -0.376 -22.344 -19.141 1 95.25 17 SER B N 1
ATOM 1630 C CA . SER B 1 17 ? 0.511 -23.141 -19.969 1 95.25 17 SER B CA 1
ATOM 1631 C C . SER B 1 17 ? 1.743 -23.594 -19.203 1 95.25 17 SER B C 1
ATOM 1633 O O . SER B 1 17 ? 2.445 -22.781 -18.609 1 95.25 17 SER B O 1
ATOM 1635 N N . PHE B 1 18 ? 1.987 -24.891 -19.266 1 96.81 18 PHE B N 1
ATOM 1636 C CA . PHE B 1 18 ? 3.191 -25.438 -18.656 1 96.81 18 PHE B CA 1
ATOM 1637 C C . PHE B 1 18 ? 4.438 -24.734 -19.172 1 96.81 18 PHE B C 1
ATOM 1639 O O . PHE B 1 18 ? 5.289 -24.312 -18.391 1 96.81 18 PHE B O 1
ATOM 1646 N N . ASP B 1 19 ? 4.492 -24.594 -20.484 1 97.38 19 ASP B N 1
ATOM 1647 C CA . ASP B 1 19 ? 5.672 -24 -21.109 1 97.38 19 ASP B CA 1
ATOM 1648 C C . ASP B 1 19 ? 5.91 -22.578 -20.609 1 97.38 19 ASP B C 1
ATOM 1650 O O . ASP B 1 19 ? 7.059 -22.156 -20.438 1 97.38 19 ASP B O 1
ATOM 1654 N N . PHE B 1 20 ? 4.883 -21.875 -20.422 1 97.69 20 PHE B N 1
ATOM 1655 C CA . PHE B 1 20 ? 5.012 -20.5 -19.953 1 97.69 20 PHE B CA 1
ATOM 1656 C C . PHE B 1 20 ? 5.504 -20.453 -18.516 1 97.69 20 PHE B C 1
ATOM 1658 O O . PHE B 1 20 ? 6.395 -19.672 -18.188 1 97.69 20 PHE B O 1
ATOM 1665 N N . ARG B 1 21 ? 4.945 -21.312 -17.641 1 98.12 21 ARG B N 1
ATOM 1666 C CA . ARG B 1 21 ? 5.414 -21.359 -16.25 1 98.12 21 ARG B CA 1
ATOM 1667 C C . ARG B 1 21 ? 6.891 -21.75 -16.203 1 98.12 21 ARG B C 1
ATOM 1669 O O . ARG B 1 21 ? 7.656 -21.156 -15.422 1 98.12 21 ARG B O 1
ATOM 1676 N N . LEU B 1 22 ? 7.25 -22.688 -17.031 1 98.25 22 LEU B N 1
ATOM 1677 C CA . LEU B 1 22 ? 8.641 -23.125 -17.062 1 98.25 22 LEU B CA 1
ATOM 1678 C C . LEU B 1 22 ? 9.57 -21.969 -17.391 1 98.25 22 LEU B C 1
ATOM 1680 O O . LEU B 1 22 ? 10.641 -21.828 -16.797 1 98.25 22 LEU B O 1
ATOM 1684 N N . LYS B 1 23 ? 9.141 -21.094 -18.25 1 98.06 23 LYS B N 1
ATOM 1685 C CA . LYS B 1 23 ? 9.945 -19.953 -18.672 1 98.06 23 LYS B CA 1
ATOM 1686 C C . LYS B 1 23 ? 10.18 -18.984 -17.516 1 98.06 23 LYS B C 1
ATOM 1688 O O . LYS B 1 23 ? 11.188 -18.281 -17.484 1 98.06 23 LYS B O 1
ATOM 1693 N N . THR B 1 24 ? 9.273 -18.875 -16.547 1 98 24 THR B N 1
ATOM 1694 C CA . THR B 1 24 ? 9.43 -17.953 -15.414 1 98 24 THR B CA 1
ATOM 1695 C C . THR B 1 24 ? 10.586 -18.406 -14.516 1 98 24 THR B C 1
ATOM 1697 O O . THR B 1 24 ? 11.062 -17.625 -13.688 1 98 24 THR B O 1
ATOM 1700 N N . PHE B 1 25 ? 11.055 -19.625 -14.68 1 97.75 25 PHE B N 1
ATOM 1701 C CA . PHE B 1 25 ? 12.102 -20.188 -13.836 1 97.75 25 PHE B CA 1
ATOM 1702 C C . PHE B 1 25 ? 13.469 -20.031 -14.492 1 97.75 25 PHE B C 1
ATOM 1704 O O . PHE B 1 25 ? 14.414 -20.75 -14.148 1 97.75 25 PHE B O 1
ATOM 1711 N N . SER B 1 26 ? 13.586 -19.156 -15.422 1 95.44 26 SER B N 1
ATOM 1712 C CA . SER B 1 26 ? 14.844 -18.969 -16.141 1 95.44 26 SER B CA 1
ATOM 1713 C C . SER B 1 26 ? 15.984 -18.656 -15.18 1 95.44 26 SER B C 1
ATOM 1715 O O . SER B 1 26 ? 17.125 -19.062 -15.422 1 95.44 26 SER B O 1
ATOM 1717 N N . CYS B 1 27 ? 15.719 -18.031 -14 1 94.75 27 CYS B N 1
ATOM 1718 C CA . CYS B 1 27 ? 16.75 -17.703 -13.031 1 94.75 27 CYS B CA 1
ATOM 1719 C C . CYS B 1 27 ? 16.547 -18.469 -11.734 1 94.75 27 CYS B C 1
ATOM 1721 O O . CYS B 1 27 ? 16.875 -17.953 -10.656 1 94.75 27 CYS B O 1
ATOM 1723 N N . TRP B 1 28 ? 15.992 -19.578 -11.812 1 96.44 28 TRP B N 1
ATOM 1724 C CA . TRP B 1 28 ? 15.781 -20.438 -10.656 1 96.44 28 TRP B CA 1
ATOM 1725 C C . TRP B 1 28 ? 17.109 -20.969 -10.117 1 96.44 28 TRP B C 1
ATOM 1727 O O . TRP B 1 28 ? 17.969 -21.422 -10.883 1 96.44 28 TRP B O 1
ATOM 1737 N N . PRO B 1 29 ? 17.328 -20.875 -8.812 1 95.56 29 PRO B N 1
ATOM 1738 C CA . PRO B 1 29 ? 18.672 -21.109 -8.258 1 95.56 29 PRO B CA 1
ATOM 1739 C C . PRO B 1 29 ? 19.031 -22.578 -8.141 1 95.56 29 PRO B C 1
ATOM 1741 O O . PRO B 1 29 ? 20.156 -22.922 -7.805 1 95.56 29 PRO B O 1
ATOM 1744 N N . PHE B 1 30 ? 18.094 -23.469 -8.359 1 95.06 30 PHE B N 1
ATOM 1745 C CA . PHE B 1 30 ? 18.375 -24.891 -8.195 1 95.06 30 PHE B CA 1
ATOM 1746 C C . PHE B 1 30 ? 18.547 -25.562 -9.555 1 95.06 30 PHE B C 1
ATOM 1748 O O . PHE B 1 30 ? 17.812 -25.266 -10.5 1 95.06 30 PHE B O 1
ATOM 1755 N N . ASP B 1 31 ? 19.5 -26.406 -9.609 1 90.94 31 ASP B N 1
ATOM 1756 C CA . ASP B 1 31 ? 19.844 -27.031 -10.883 1 90.94 31 ASP B CA 1
ATOM 1757 C C . ASP B 1 31 ? 19.234 -28.422 -10.992 1 90.94 31 ASP B C 1
ATOM 1759 O O . ASP B 1 31 ? 18.375 -28.797 -10.18 1 90.94 31 ASP B O 1
ATOM 1763 N N . ASN B 1 32 ? 19.688 -29.203 -12.047 1 89.06 32 ASN B N 1
ATOM 1764 C CA . ASN B 1 32 ? 19.047 -30.469 -12.414 1 89.06 32 ASN B CA 1
ATOM 1765 C C . ASN B 1 32 ? 19.453 -31.578 -11.453 1 89.06 32 ASN B C 1
ATOM 1767 O O . ASN B 1 32 ? 18.875 -32.656 -11.492 1 89.06 32 ASN B O 1
ATOM 1771 N N . LYS B 1 33 ? 20.359 -31.328 -10.477 1 92.38 33 LYS B N 1
ATOM 1772 C CA . LYS B 1 33 ? 20.75 -32.312 -9.484 1 92.38 33 LYS B CA 1
ATOM 1773 C C . LYS B 1 33 ? 19.828 -32.281 -8.273 1 92.38 33 LYS B C 1
ATOM 1775 O O . LYS B 1 33 ? 19.859 -33.188 -7.434 1 92.38 33 LYS B O 1
ATOM 1780 N N . CYS B 1 34 ? 19 -31.234 -8.227 1 93.69 34 CYS B N 1
ATOM 1781 C CA . CYS B 1 34 ? 18.078 -31.047 -7.113 1 93.69 34 CYS B CA 1
ATOM 1782 C C . CYS B 1 34 ? 16.703 -31.594 -7.449 1 93.69 34 CYS B C 1
ATOM 1784 O O . CYS B 1 34 ? 16.406 -31.875 -8.609 1 93.69 34 CYS B O 1
ATOM 1786 N N . ASN B 1 35 ? 15.891 -31.875 -6.422 1 96.31 35 ASN B N 1
ATOM 1787 C CA . ASN B 1 35 ? 14.516 -32.312 -6.605 1 96.31 35 ASN B CA 1
ATOM 1788 C C . ASN B 1 35 ? 13.602 -31.172 -7.023 1 96.31 35 ASN B C 1
ATOM 1790 O O . ASN B 1 35 ? 12.617 -31.375 -7.734 1 96.31 35 ASN B O 1
ATOM 1794 N N . CYS B 1 36 ? 13.953 -30 -6.637 1 97.38 36 CYS B N 1
ATOM 1795 C CA . CYS B 1 36 ? 13.125 -28.844 -6.949 1 97.38 36 CYS B CA 1
ATOM 1796 C C . CYS B 1 36 ? 13.656 -28.125 -8.18 1 97.38 36 CYS B C 1
ATOM 1798 O O . CYS B 1 36 ? 13.914 -26.906 -8.125 1 97.38 36 CYS B O 1
ATOM 1800 N N . THR B 1 37 ? 13.719 -28.859 -9.266 1 97.56 37 THR B N 1
ATOM 1801 C CA . THR B 1 37 ? 14.156 -28.297 -10.531 1 97.56 37 THR B CA 1
ATOM 1802 C C . THR B 1 37 ? 13.078 -27.406 -11.133 1 97.56 37 THR B C 1
ATOM 1804 O O . THR B 1 37 ? 11.906 -27.516 -10.773 1 97.56 37 THR B O 1
ATOM 1807 N N . ALA B 1 38 ? 13.5 -26.625 -12.062 1 97.81 38 ALA B N 1
ATOM 1808 C CA . ALA B 1 38 ? 12.555 -25.766 -12.75 1 97.81 38 ALA B CA 1
ATOM 1809 C C . ALA B 1 38 ? 11.414 -26.562 -13.367 1 97.81 38 ALA B C 1
ATOM 1811 O O . ALA B 1 38 ? 10.242 -26.203 -13.25 1 97.81 38 ALA B O 1
ATOM 1812 N N . ASP B 1 39 ? 11.773 -27.656 -14.047 1 97.94 39 ASP B N 1
ATOM 1813 C CA . ASP B 1 39 ?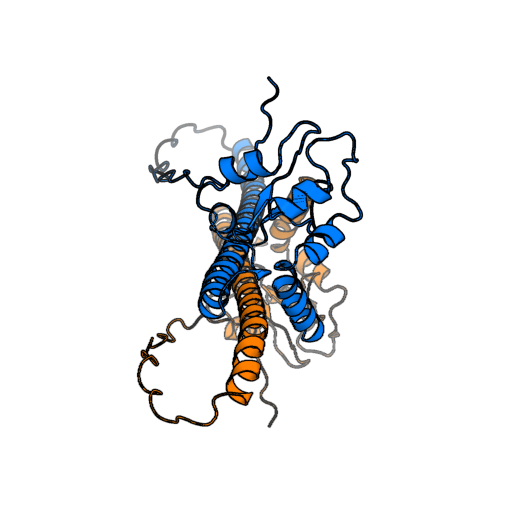 10.789 -28.516 -14.703 1 97.94 39 ASP B CA 1
ATOM 1814 C C . ASP B 1 39 ? 9.789 -29.078 -13.695 1 97.94 39 ASP B C 1
ATOM 1816 O O . ASP B 1 39 ? 8.578 -28.984 -13.898 1 97.94 39 ASP B O 1
ATOM 1820 N N . ARG B 1 40 ? 10.25 -29.594 -12.578 1 98.12 40 ARG B N 1
ATOM 1821 C CA . ARG B 1 40 ? 9.375 -30.188 -11.578 1 98.12 40 ARG B CA 1
ATOM 1822 C C . ARG B 1 40 ? 8.531 -29.125 -10.883 1 98.12 40 ARG B C 1
ATOM 1824 O O . ARG B 1 40 ? 7.371 -29.375 -10.539 1 98.12 40 ARG B O 1
ATOM 1831 N N . MET B 1 41 ? 9.156 -27.953 -10.625 1 98.44 41 MET B N 1
ATOM 1832 C CA . MET B 1 41 ? 8.406 -26.828 -10.047 1 98.44 41 MET B CA 1
ATOM 1833 C C . MET B 1 41 ? 7.227 -26.453 -10.938 1 98.44 41 MET B C 1
ATOM 1835 O O . MET B 1 41 ? 6.09 -26.375 -10.469 1 98.44 41 MET B O 1
ATOM 1839 N N . ALA B 1 42 ? 7.469 -26.281 -12.227 1 98.25 42 ALA B N 1
ATOM 1840 C CA . ALA B 1 42 ? 6.43 -25.875 -13.172 1 98.25 42 ALA B CA 1
ATOM 1841 C C . ALA B 1 42 ? 5.363 -26.953 -13.305 1 98.25 42 ALA B C 1
ATOM 1843 O O . ALA B 1 42 ? 4.168 -26.656 -13.367 1 98.25 42 ALA B O 1
ATOM 1844 N N . ARG B 1 43 ? 5.75 -28.172 -13.344 1 97.31 43 ARG B N 1
ATOM 1845 C CA . ARG B 1 43 ? 4.824 -29.297 -13.469 1 97.31 43 ARG B CA 1
ATOM 1846 C C . ARG B 1 43 ? 3.916 -29.391 -12.25 1 97.31 43 ARG B C 1
ATOM 1848 O O . ARG B 1 43 ? 2.785 -29.875 -12.344 1 97.31 43 ARG B O 1
ATOM 1855 N N . SER B 1 44 ? 4.5 -28.891 -11.109 1 97.94 44 SER B N 1
ATOM 1856 C CA . SER B 1 44 ? 3.744 -28.953 -9.867 1 97.94 44 SER B CA 1
ATOM 1857 C C . SER B 1 44 ? 2.863 -27.719 -9.688 1 97.94 44 SER B C 1
ATOM 1859 O O . SER B 1 44 ? 2.33 -27.484 -8.602 1 97.94 44 SER B O 1
ATOM 1861 N N . GLY B 1 45 ? 2.771 -26.906 -10.68 1 98.06 45 GLY B N 1
ATOM 1862 C CA . GLY B 1 45 ? 1.818 -25.797 -10.695 1 98.06 45 GLY B CA 1
ATOM 1863 C C . GLY B 1 45 ? 2.43 -24.469 -10.289 1 98.06 45 GLY B C 1
ATOM 1864 O O . GLY B 1 45 ? 1.724 -23.469 -10.156 1 98.06 45 GLY B O 1
ATOM 1865 N N . PHE B 1 46 ? 3.732 -24.438 -10.172 1 98.62 46 PHE B N 1
ATOM 1866 C CA . PHE B 1 46 ? 4.371 -23.234 -9.656 1 98.62 46 PHE B CA 1
ATOM 1867 C C . PHE B 1 46 ? 4.906 -22.375 -10.805 1 98.62 46 PHE B C 1
ATOM 1869 O O . PHE B 1 46 ? 5.207 -22.891 -11.883 1 98.62 46 PHE B O 1
ATOM 1876 N N . PHE B 1 47 ? 4.941 -21.109 -10.609 1 98.56 47 PHE B N 1
ATOM 1877 C CA . PHE B 1 47 ? 5.738 -20.188 -11.391 1 98.56 47 PHE B CA 1
ATOM 1878 C C . PHE B 1 47 ? 6.641 -19.344 -10.492 1 98.56 47 PHE B C 1
ATOM 1880 O O . PHE B 1 47 ? 6.441 -19.297 -9.273 1 98.56 47 PHE B O 1
ATOM 1887 N N . HIS B 1 48 ? 7.648 -18.828 -11.047 1 98.38 48 HIS B N 1
ATOM 1888 C CA . HIS B 1 48 ? 8.625 -18 -10.344 1 98.38 48 HIS B CA 1
ATOM 1889 C C . HIS B 1 48 ? 8.367 -16.516 -10.602 1 98.38 48 HIS B C 1
ATOM 1891 O O . HIS B 1 48 ? 8.742 -15.992 -11.648 1 98.38 48 HIS B O 1
ATOM 1897 N N . PRO B 1 49 ? 7.754 -15.836 -9.602 1 96.25 49 PRO B N 1
ATOM 1898 C CA . PRO B 1 49 ? 7.457 -14.414 -9.828 1 96.25 49 PRO B CA 1
ATOM 1899 C C . PRO B 1 49 ? 8.719 -13.562 -9.93 1 96.25 49 PRO B C 1
ATOM 1901 O O . PRO B 1 49 ? 9.742 -13.883 -9.328 1 96.25 49 PRO B O 1
ATOM 1904 N N . LYS B 1 50 ? 8.672 -12.477 -10.656 1 87.81 50 LYS B N 1
ATOM 1905 C CA . LYS B 1 50 ? 9.812 -11.609 -10.898 1 87.81 50 LYS B CA 1
ATOM 1906 C C . LYS B 1 50 ? 10.195 -10.828 -9.641 1 87.81 50 LYS B C 1
ATOM 1908 O O . LYS B 1 50 ? 11.375 -10.562 -9.406 1 87.81 50 LYS B O 1
ATOM 1913 N N . ASN B 1 51 ? 9.094 -10.523 -8.938 1 83.56 51 ASN B N 1
ATOM 1914 C CA . ASN B 1 51 ? 9.336 -9.695 -7.766 1 83.56 51 ASN B CA 1
ATOM 1915 C C . ASN B 1 51 ? 9.289 -10.516 -6.48 1 83.56 51 ASN B C 1
ATOM 1917 O O . ASN B 1 51 ? 8.344 -11.281 -6.262 1 83.56 51 ASN B O 1
ATOM 1921 N N . GLY B 1 52 ? 10.375 -10.883 -5.902 1 85.56 52 GLY B N 1
ATOM 1922 C CA . GLY B 1 52 ? 10.461 -11.633 -4.66 1 85.56 52 GLY B CA 1
ATOM 1923 C C . GLY B 1 52 ? 11.836 -12.219 -4.402 1 85.56 52 GLY B C 1
ATOM 1924 O O . GLY B 1 52 ? 12.812 -11.805 -5.023 1 85.56 52 GLY B O 1
ATOM 1925 N N . SER B 1 53 ? 11.805 -13.062 -3.443 1 90.62 53 SER B N 1
ATOM 1926 C CA . SER B 1 53 ? 13.047 -13.75 -3.127 1 90.62 53 SER B CA 1
ATOM 1927 C C . SER B 1 53 ? 13.516 -14.617 -4.293 1 90.62 53 SER B C 1
ATOM 1929 O O . SER B 1 53 ? 12.719 -14.969 -5.164 1 90.62 53 SER B O 1
ATOM 1931 N N . ASP B 1 54 ? 14.734 -15 -4.312 1 94.5 54 ASP B N 1
ATOM 1932 C CA . ASP B 1 54 ? 15.352 -15.734 -5.41 1 94.5 54 ASP B CA 1
ATOM 1933 C C . ASP B 1 54 ? 14.711 -17.109 -5.574 1 94.5 54 ASP B C 1
ATOM 1935 O O . ASP B 1 54 ? 14.711 -17.672 -6.672 1 94.5 54 ASP B O 1
ATOM 1939 N N . ASP B 1 55 ? 14.141 -17.688 -4.523 1 96.69 55 ASP B N 1
ATOM 1940 C CA . ASP B 1 55 ? 13.57 -19.031 -4.641 1 96.69 55 ASP B CA 1
ATOM 1941 C C . ASP B 1 55 ? 12.07 -19 -4.359 1 96.69 55 ASP B C 1
ATOM 1943 O O . ASP B 1 55 ? 11.508 -20 -3.896 1 96.69 55 ASP B O 1
ATOM 1947 N N . LEU B 1 56 ? 11.516 -17.875 -4.562 1 97.69 56 LEU B N 1
ATOM 1948 C CA . LEU B 1 56 ? 10.078 -17.781 -4.375 1 97.69 56 LEU B CA 1
ATOM 1949 C C . LEU B 1 56 ? 9.336 -18.484 -5.5 1 97.69 56 LEU B C 1
ATOM 1951 O O . LEU B 1 56 ? 9.68 -18.328 -6.672 1 97.69 56 LEU B O 1
ATOM 1955 N N . ALA B 1 57 ? 8.391 -19.297 -5.16 1 98.38 57 ALA B N 1
ATOM 1956 C CA . ALA B 1 57 ? 7.488 -19.938 -6.102 1 98.38 57 ALA B CA 1
ATOM 1957 C C . ALA B 1 57 ? 6.031 -19.75 -5.688 1 98.38 57 ALA B C 1
ATOM 1959 O O . ALA B 1 57 ? 5.715 -19.75 -4.496 1 98.38 57 ALA B O 1
ATOM 1960 N N . GLN B 1 58 ? 5.215 -19.609 -6.648 1 98.56 58 GLN B N 1
ATOM 1961 C CA . GLN B 1 58 ? 3.799 -19.375 -6.398 1 98.56 58 GLN B CA 1
ATOM 1962 C C . GLN B 1 58 ? 2.928 -20.25 -7.293 1 98.56 58 GLN B C 1
ATOM 1964 O O . GLN B 1 58 ? 3.225 -20.422 -8.477 1 98.56 58 GLN B O 1
ATOM 1969 N N . CYS B 1 59 ? 1.923 -20.812 -6.785 1 98.75 59 CYS B N 1
ATOM 1970 C CA . CYS B 1 59 ? 1.007 -21.609 -7.598 1 98.75 59 CYS B CA 1
ATOM 1971 C C . CYS B 1 59 ? 0.122 -20.719 -8.453 1 98.75 59 CYS B C 1
ATOM 1973 O O . CYS B 1 59 ? -0.404 -19.719 -7.977 1 98.75 59 CYS B O 1
ATOM 1975 N N . PHE B 1 60 ? -0.092 -21.094 -9.656 1 98.25 60 PHE B N 1
ATOM 1976 C CA . PHE B 1 60 ? -0.832 -20.25 -10.586 1 98.25 60 PHE B CA 1
ATOM 1977 C C . PHE B 1 60 ? -2.334 -20.422 -10.391 1 98.25 60 PHE B C 1
ATOM 1979 O O . PHE B 1 60 ? -3.127 -19.688 -10.984 1 98.25 60 PHE B O 1
ATOM 1986 N N . VAL B 1 61 ? -2.758 -21.312 -9.477 1 98.38 61 VAL B N 1
ATOM 1987 C CA . VAL B 1 61 ? -4.18 -21.562 -9.258 1 98.38 61 VAL B CA 1
ATOM 1988 C C . VAL B 1 61 ? -4.578 -21.062 -7.871 1 98.38 61 VAL B C 1
ATOM 1990 O O . VAL B 1 61 ? -5.449 -20.188 -7.742 1 98.38 61 VAL B O 1
ATOM 1993 N N . CYS B 1 62 ? -3.877 -21.484 -6.855 1 98.38 62 CYS B N 1
ATOM 1994 C CA . CYS B 1 62 ? -4.27 -21.109 -5.504 1 98.38 62 CYS B CA 1
ATOM 1995 C C . CYS B 1 62 ? -3.484 -19.891 -5.02 1 98.38 62 CYS B C 1
ATOM 1997 O O . CYS B 1 62 ? -3.848 -19.281 -4.02 1 98.38 62 CYS B O 1
ATOM 1999 N N . PHE B 1 63 ? -2.408 -19.594 -5.613 1 98.19 63 PHE B N 1
ATOM 2000 C CA . PHE B 1 63 ? -1.562 -18.438 -5.402 1 98.19 63 PHE B CA 1
ATOM 2001 C C . PHE B 1 63 ? -0.856 -18.5 -4.055 1 98.19 63 PHE B C 1
ATOM 2003 O O . PHE B 1 63 ? -0.421 -17.484 -3.518 1 98.19 63 PHE B O 1
ATOM 2010 N N . LYS B 1 64 ? -0.75 -19.797 -3.574 1 98.06 64 LYS B N 1
ATOM 2011 C CA . LYS B 1 64 ? 0.13 -20.031 -2.43 1 98.06 64 LYS B CA 1
ATOM 2012 C C . LYS B 1 64 ? 1.585 -19.734 -2.791 1 98.06 64 LYS B C 1
ATOM 2014 O O . LYS B 1 64 ? 2.074 -20.188 -3.828 1 98.06 64 LYS B O 1
ATOM 2019 N N . GLU B 1 65 ? 2.229 -18.953 -1.956 1 97.56 65 GLU B N 1
ATOM 2020 C CA . GLU B 1 65 ? 3.645 -18.641 -2.127 1 97.56 65 GLU B CA 1
ATOM 2021 C C . GLU B 1 65 ? 4.512 -19.516 -1.222 1 97.56 65 GLU B C 1
ATOM 2023 O O . GLU B 1 65 ? 4.207 -19.688 -0.038 1 97.56 65 GLU B O 1
ATOM 2028 N N . LEU B 1 66 ? 5.5 -20.062 -1.769 1 97.75 66 LEU B N 1
ATOM 2029 C CA . LEU B 1 66 ? 6.477 -20.828 -1.011 1 97.75 66 LEU B CA 1
ATOM 2030 C C . LEU B 1 66 ? 7.895 -20.344 -1.298 1 97.75 66 LEU B C 1
ATOM 2032 O O . LEU B 1 66 ? 8.242 -20.078 -2.451 1 97.75 66 LEU B O 1
ATOM 2036 N N . ASP B 1 67 ? 8.68 -20.156 -0.3 1 97.19 67 ASP B N 1
ATOM 2037 C CA . ASP B 1 67 ? 10.102 -19.828 -0.402 1 97.19 67 ASP B CA 1
ATOM 2038 C C . ASP B 1 67 ? 10.93 -20.672 0.561 1 97.19 67 ASP B C 1
ATOM 2040 O O . ASP B 1 67 ? 10.391 -21.531 1.266 1 97.19 67 ASP B O 1
ATOM 2044 N N . GLY B 1 68 ? 12.234 -20.484 0.499 1 96.44 68 GLY B N 1
ATOM 2045 C CA . GLY B 1 68 ? 13.094 -21.281 1.352 1 96.44 68 GLY B CA 1
ATOM 2046 C C . GLY B 1 68 ? 13.195 -22.734 0.899 1 96.44 68 GLY B C 1
ATOM 2047 O O . GLY B 1 68 ? 13.18 -23.641 1.724 1 96.44 68 GLY B O 1
ATOM 2048 N N . TRP B 1 69 ? 13.203 -22.984 -0.29 1 97.25 69 TRP B N 1
ATOM 2049 C CA . TRP B 1 69 ? 13.297 -24.328 -0.862 1 97.25 69 TRP B CA 1
ATOM 2050 C C . TRP B 1 69 ? 14.664 -24.938 -0.574 1 97.25 69 TRP B C 1
ATOM 2052 O O . TRP B 1 69 ? 15.688 -24.25 -0.6 1 97.25 69 TRP B O 1
ATOM 2062 N N . GLU B 1 70 ? 14.641 -26.203 -0.347 1 96.5 70 GLU B N 1
ATOM 2063 C CA . GLU B 1 70 ? 15.852 -27 -0.217 1 96.5 70 GLU B CA 1
ATOM 2064 C C . GLU B 1 70 ? 16 -27.969 -1.396 1 96.5 70 GLU B C 1
ATOM 2066 O O . GLU B 1 70 ? 15.008 -28.375 -1.997 1 96.5 70 GLU B O 1
ATOM 2071 N N . PRO B 1 71 ? 17.219 -28.375 -1.704 1 96.19 71 PRO B N 1
ATOM 2072 C CA . PRO B 1 71 ? 17.484 -29.188 -2.891 1 96.19 71 PRO B CA 1
ATOM 2073 C C . PRO B 1 71 ? 16.688 -30.484 -2.904 1 96.19 71 PRO B C 1
ATOM 2075 O O . PRO B 1 71 ? 16.297 -30.969 -3.975 1 96.19 71 PRO B O 1
ATOM 2078 N N . ASP B 1 72 ? 16.359 -30.984 -1.78 1 96.62 72 ASP B N 1
ATOM 2079 C CA . ASP B 1 72 ? 15.711 -32.281 -1.718 1 96.62 72 ASP B CA 1
ATOM 2080 C C . ASP B 1 72 ? 14.188 -32.156 -1.655 1 96.62 72 ASP B C 1
ATOM 2082 O O . ASP B 1 72 ? 13.469 -33.156 -1.681 1 96.62 72 ASP B O 1
ATOM 2086 N N . ASP B 1 73 ? 13.695 -30.984 -1.637 1 97.69 73 ASP B N 1
ATOM 2087 C CA . ASP B 1 73 ? 12.25 -30.781 -1.577 1 97.69 73 ASP B CA 1
ATOM 2088 C C . ASP B 1 73 ? 11.57 -31.281 -2.854 1 97.69 73 ASP B C 1
ATOM 2090 O O . ASP B 1 73 ? 12.078 -31.062 -3.955 1 97.69 73 ASP B O 1
ATOM 2094 N N . ASP B 1 74 ? 10.492 -31.969 -2.629 1 98 74 ASP B N 1
ATOM 2095 C CA . ASP B 1 74 ? 9.625 -32.375 -3.732 1 98 74 ASP B CA 1
ATOM 2096 C C . ASP B 1 74 ? 8.523 -31.344 -3.957 1 98 74 ASP B C 1
ATOM 2098 O O . ASP B 1 74 ? 7.672 -31.125 -3.088 1 98 74 ASP B O 1
ATOM 2102 N N . PRO B 1 75 ? 8.469 -30.688 -5.055 1 98.25 75 PRO B N 1
ATOM 2103 C CA . PRO B 1 75 ? 7.512 -29.609 -5.281 1 98.25 75 PRO B CA 1
ATOM 2104 C C . PRO B 1 75 ? 6.062 -30.062 -5.133 1 98.25 75 PRO B C 1
ATOM 2106 O O . PRO B 1 75 ? 5.238 -29.328 -4.566 1 98.25 75 PRO B O 1
ATOM 2109 N N . GLU B 1 76 ? 5.77 -31.203 -5.652 1 98 76 GLU B N 1
ATOM 2110 C CA . GLU B 1 76 ? 4.398 -31.703 -5.551 1 98 76 GLU B CA 1
ATOM 2111 C C . GLU B 1 76 ? 4.008 -31.938 -4.094 1 98 76 GLU B C 1
ATOM 2113 O O . GLU B 1 76 ? 2.91 -31.578 -3.67 1 98 76 GLU B O 1
ATOM 2118 N N . LYS B 1 77 ? 4.91 -32.531 -3.35 1 98.31 77 LYS B N 1
ATOM 2119 C CA . LYS B 1 77 ? 4.648 -32.812 -1.938 1 98.31 77 LYS B CA 1
ATOM 2120 C C . LYS B 1 77 ? 4.504 -31.5 -1.152 1 98.31 77 LYS B C 1
ATOM 2122 O O . LYS B 1 77 ? 3.625 -31.391 -0.297 1 98.31 77 LYS B O 1
ATOM 2127 N N . GLU B 1 78 ? 5.375 -30.547 -1.393 1 98.38 78 GLU B N 1
ATOM 2128 C CA . GLU B 1 78 ? 5.289 -29.234 -0.731 1 98.38 78 GLU B CA 1
ATOM 2129 C C . GLU B 1 78 ? 3.982 -28.531 -1.069 1 98.38 78 GLU B C 1
ATOM 2131 O O . GLU B 1 78 ? 3.34 -27.953 -0.191 1 98.38 78 GLU B O 1
ATOM 2136 N N . HIS B 1 79 ? 3.561 -28.578 -2.328 1 98.44 79 HIS B N 1
ATOM 2137 C CA . HIS B 1 79 ? 2.285 -28 -2.723 1 98.44 79 HIS B CA 1
ATOM 2138 C C . HIS B 1 79 ? 1.128 -28.609 -1.946 1 98.44 79 HIS B C 1
ATOM 2140 O O . HIS B 1 79 ? 0.324 -27.891 -1.346 1 98.44 79 HIS B O 1
ATOM 2146 N N . LYS B 1 80 ? 1.068 -29.906 -1.938 1 98.25 80 LYS B N 1
ATOM 2147 C CA . LYS B 1 80 ? 0.006 -30.625 -1.247 1 98.25 80 LYS B CA 1
ATOM 2148 C C . LYS B 1 80 ? 0.005 -30.312 0.245 1 98.25 80 LYS B C 1
ATOM 2150 O O . LYS B 1 80 ? -1.058 -30.156 0.851 1 98.25 80 LYS B O 1
ATOM 2155 N N . SER B 1 81 ? 1.151 -30.219 0.804 1 98.06 81 SER B N 1
ATOM 2156 C CA . SER B 1 81 ? 1.284 -29.969 2.234 1 98.06 81 SER B CA 1
ATOM 2157 C C . SER B 1 81 ? 0.783 -28.562 2.598 1 98.06 81 SER B C 1
ATOM 2159 O O . SER B 1 81 ? 0.104 -28.391 3.611 1 98.06 81 SER B O 1
ATOM 2161 N N . HIS B 1 82 ? 1.05 -27.594 1.764 1 98.12 82 HIS B N 1
ATOM 2162 C CA . HIS B 1 82 ? 0.786 -26.203 2.105 1 98.12 82 HIS B CA 1
ATOM 2163 C C . HIS B 1 82 ? -0.565 -25.75 1.561 1 98.12 82 HIS B C 1
ATOM 2165 O O . HIS B 1 82 ? -1.126 -24.766 2.029 1 98.12 82 HIS B O 1
ATOM 2171 N N . SER B 1 83 ? -1.021 -26.438 0.543 1 98.06 83 SER B N 1
ATOM 2172 C CA . SER B 1 83 ? -2.336 -26.141 -0.016 1 98.06 83 SER B CA 1
ATOM 2173 C C . SER B 1 83 ? -3.053 -27.422 -0.449 1 98.06 83 SER B C 1
ATOM 2175 O O . SER B 1 83 ? -3.273 -27.641 -1.643 1 98.06 83 SER B O 1
ATOM 2177 N N . PRO B 1 84 ? -3.506 -28.172 0.471 1 97.94 84 PRO B N 1
ATOM 2178 C CA . PRO B 1 84 ? -4.07 -29.484 0.153 1 97.94 84 PRO B CA 1
ATOM 2179 C C . PRO B 1 84 ? -5.363 -29.391 -0.659 1 97.94 84 PRO B C 1
ATOM 2181 O O . PRO B 1 84 ? -5.719 -30.328 -1.372 1 97.94 84 PRO B O 1
ATOM 2184 N N . ASN B 1 85 ? -6.027 -28.203 -0.571 1 97.31 85 ASN B N 1
ATOM 2185 C CA . ASN B 1 85 ? -7.316 -28.062 -1.241 1 97.31 85 ASN B CA 1
ATOM 2186 C C . ASN B 1 85 ? -7.184 -27.359 -2.582 1 97.31 85 ASN B C 1
ATOM 2188 O O . ASN B 1 85 ? -8.18 -26.953 -3.18 1 97.31 85 ASN B O 1
ATOM 2192 N N . CYS B 1 86 ? -5.98 -27.156 -3.09 1 98.25 86 CYS B N 1
ATOM 2193 C CA . CYS B 1 86 ? -5.773 -26.5 -4.375 1 98.25 86 CYS B CA 1
ATOM 2194 C C . CYS B 1 86 ? -6.395 -27.297 -5.508 1 98.25 86 CYS B C 1
ATOM 2196 O O . CYS B 1 86 ? -6.066 -28.484 -5.688 1 98.25 86 CYS B O 1
ATOM 2198 N N . PRO B 1 87 ? -7.246 -26.688 -6.309 1 97.5 87 PRO B N 1
ATOM 2199 C CA . PRO B 1 87 ? -7.879 -27.422 -7.41 1 97.5 87 PRO B CA 1
ATOM 2200 C C . PRO B 1 87 ? -6.867 -27.969 -8.414 1 97.5 87 PRO B C 1
ATOM 2202 O O . PRO B 1 87 ? -7.145 -28.953 -9.094 1 97.5 87 PRO B O 1
ATOM 2205 N N . PHE B 1 88 ? -5.754 -27.375 -8.5 1 97.25 88 PHE B N 1
ATOM 2206 C CA . PHE B 1 88 ? -4.723 -27.859 -9.406 1 97.25 88 PHE B CA 1
ATOM 2207 C C . PHE B 1 88 ? -4.359 -29.312 -9.102 1 97.25 88 PHE B C 1
ATOM 2209 O O . PHE B 1 88 ? -4.109 -30.094 -10.016 1 97.25 88 PHE B O 1
ATOM 2216 N N . LEU B 1 89 ? -4.324 -29.641 -7.812 1 97.19 89 LEU B N 1
ATOM 2217 C CA . LEU B 1 89 ? -3.803 -30.922 -7.355 1 97.19 89 LEU B CA 1
ATOM 2218 C C . LEU B 1 89 ? -4.73 -32.062 -7.754 1 97.19 89 LEU B C 1
ATOM 2220 O O . LEU B 1 89 ? -4.309 -33.219 -7.824 1 97.19 89 LEU B O 1
ATOM 2224 N N . THR B 1 90 ? -5.969 -31.75 -8.008 1 95.38 90 THR B N 1
ATOM 2225 C CA . THR B 1 90 ? -6.934 -32.812 -8.289 1 95.38 90 THR B CA 1
ATOM 2226 C C . THR B 1 90 ? -7.504 -32.656 -9.695 1 95.38 90 THR B C 1
ATOM 2228 O O . THR B 1 90 ? -8.352 -33.438 -10.117 1 95.38 90 THR B O 1
ATOM 2231 N N . SER B 1 91 ? -7.086 -31.75 -10.383 1 94.75 91 SER B N 1
ATOM 2232 C CA . SER B 1 91 ? -7.668 -31.469 -11.695 1 94.75 91 SER B CA 1
ATOM 2233 C C . SER B 1 91 ? -6.867 -32.156 -12.805 1 94.75 91 SER B C 1
ATOM 2235 O O . SER B 1 91 ? -5.695 -32.469 -12.609 1 94.75 91 SER B O 1
ATOM 2237 N N . LYS B 1 92 ? -7.531 -32.406 -13.922 1 92.62 92 LYS B N 1
ATOM 2238 C CA . LYS B 1 92 ? -6.809 -32.812 -15.133 1 92.62 92 LYS B CA 1
ATOM 2239 C C . LYS B 1 92 ? -6.059 -31.625 -15.734 1 92.62 92 LYS B C 1
ATOM 2241 O O . LYS B 1 92 ? -6.363 -30.469 -15.43 1 92.62 92 LYS B O 1
ATOM 2246 N N . PRO B 1 93 ? -5.008 -31.906 -16.578 1 89.69 93 PRO B N 1
ATOM 2247 C CA . PRO B 1 93 ? -4.309 -30.812 -17.25 1 89.69 93 PRO B CA 1
ATOM 2248 C C . PRO B 1 93 ? -5.246 -29.953 -18.078 1 89.69 93 PRO B C 1
ATOM 2250 O O . PRO B 1 93 ? -6.242 -30.438 -18.625 1 89.69 93 PRO B O 1
ATOM 2253 N N . TYR B 1 94 ? -4.957 -28.656 -18.172 1 88.75 94 TYR B N 1
ATOM 2254 C CA . TYR B 1 94 ? -5.797 -27.688 -18.859 1 88.75 94 TYR B CA 1
ATOM 2255 C C . TYR B 1 94 ? -6.094 -28.156 -20.281 1 88.75 94 TYR B C 1
ATOM 2257 O O . TYR B 1 94 ? -7.215 -27.984 -20.781 1 88.75 94 TYR B O 1
ATOM 2265 N N . GLU B 1 95 ? -5.035 -28.766 -20.969 1 85.62 95 GLU B N 1
ATOM 2266 C CA . GLU B 1 95 ? -5.152 -29.188 -22.359 1 85.62 95 GLU B CA 1
ATOM 2267 C C . GLU B 1 95 ? -6.211 -30.281 -22.516 1 85.62 95 GLU B C 1
ATOM 2269 O O . GLU B 1 95 ? -6.723 -30.5 -23.625 1 85.62 95 GLU B O 1
ATOM 2274 N N . GLU B 1 96 ? -6.574 -30.922 -21.469 1 93.25 96 GLU B N 1
ATOM 2275 C CA . GLU B 1 96 ? -7.523 -32.031 -21.516 1 93.25 96 GLU B CA 1
ATOM 2276 C C . GLU B 1 96 ? -8.898 -31.594 -21 1 93.25 96 GLU B C 1
ATOM 2278 O O . GLU B 1 96 ? -9.852 -32.375 -21.031 1 93.25 96 GLU B O 1
ATOM 2283 N N . MET B 1 97 ? -8.992 -30.344 -20.562 1 93.12 97 MET B N 1
ATOM 2284 C CA . MET B 1 97 ? -10.25 -29.844 -20.016 1 93.12 97 MET B CA 1
ATOM 2285 C C . MET B 1 97 ? -11.227 -29.484 -21.141 1 93.12 97 MET B C 1
ATOM 2287 O O . MET B 1 97 ? -10.812 -29 -22.188 1 93.12 97 MET B O 1
ATOM 2291 N N . THR B 1 98 ? -12.492 -29.766 -20.75 1 94.38 98 THR B N 1
ATOM 2292 C CA . THR B 1 98 ? -13.531 -29.219 -21.609 1 94.38 98 THR B 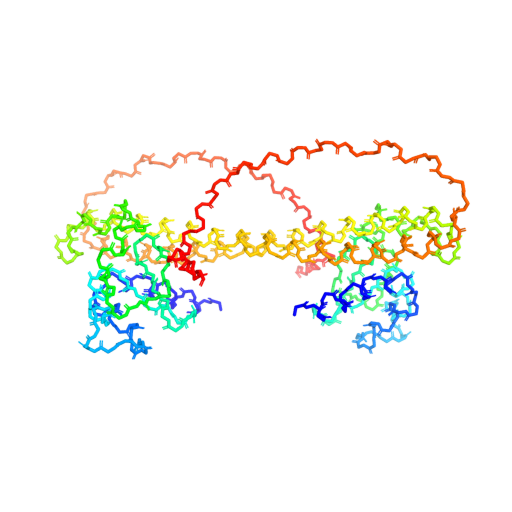CA 1
ATOM 2293 C C . THR B 1 98 ? -13.609 -27.703 -21.453 1 94.38 98 THR B C 1
ATOM 2295 O O . THR B 1 98 ? -13.023 -27.141 -20.516 1 94.38 98 THR B O 1
ATOM 2298 N N . ALA B 1 99 ? -14.305 -27.062 -22.406 1 89.62 99 ALA B N 1
ATOM 2299 C CA . ALA B 1 99 ? -14.484 -25.609 -22.328 1 89.62 99 ALA B CA 1
ATOM 2300 C C . ALA B 1 99 ? -15.117 -25.219 -21 1 89.62 99 ALA B C 1
ATOM 2302 O O . ALA B 1 99 ? -14.703 -24.234 -20.375 1 89.62 99 ALA B O 1
ATOM 2303 N N . ARG B 1 100 ? -16.125 -25.984 -20.562 1 92.38 100 ARG B N 1
ATOM 2304 C CA . ARG B 1 100 ? -16.812 -25.719 -19.312 1 92.38 100 ARG B CA 1
ATOM 2305 C C . ARG B 1 100 ? -15.883 -25.875 -18.125 1 92.38 100 ARG B C 1
ATOM 2307 O O . ARG B 1 100 ? -15.875 -25.047 -17.203 1 92.38 100 ARG B O 1
ATOM 2314 N N . GLU B 1 101 ? -15.148 -26.906 -18.125 1 94.19 101 GLU B N 1
ATOM 2315 C CA . GLU B 1 101 ? -14.195 -27.172 -17.047 1 94.19 101 GLU B CA 1
ATOM 2316 C C . GLU B 1 101 ? -13.125 -26.078 -16.984 1 94.19 101 GLU B C 1
ATOM 2318 O O . GLU B 1 101 ? -12.75 -25.641 -15.898 1 94.19 101 GLU B O 1
ATOM 2323 N N . GLY B 1 102 ? -12.664 -25.719 -18.156 1 92.31 102 GLY B N 1
ATOM 2324 C CA . GLY B 1 102 ? -11.68 -24.656 -18.219 1 92.31 102 GLY B CA 1
ATOM 2325 C C . GLY B 1 102 ? -12.195 -23.328 -17.688 1 92.31 102 GLY B C 1
ATOM 2326 O O . GLY B 1 102 ? -11.484 -22.625 -16.969 1 92.31 102 GLY B O 1
ATOM 2327 N N . LEU B 1 103 ? -13.398 -23.031 -18.078 1 90.56 103 LEU B N 1
ATOM 2328 C CA . LEU B 1 103 ? -14.008 -21.797 -17.594 1 90.56 103 LEU B CA 1
ATOM 2329 C C . LEU B 1 103 ? -14.156 -21.828 -16.062 1 90.56 103 LEU B C 1
ATOM 2331 O O . LEU B 1 103 ? -13.883 -20.844 -15.391 1 90.56 103 LEU B O 1
ATOM 2335 N N . HIS B 1 104 ? -14.594 -22.984 -15.578 1 93.94 104 HIS B N 1
ATOM 2336 C CA . HIS B 1 104 ? -14.734 -23.156 -14.141 1 93.94 104 HIS B CA 1
ATOM 2337 C C . HIS B 1 104 ? -13.398 -22.969 -13.43 1 93.94 104 HIS B C 1
ATOM 2339 O O . HIS B 1 104 ? -13.312 -22.281 -12.414 1 93.94 104 HIS B O 1
ATOM 2345 N N . MET B 1 105 ? -12.359 -23.547 -13.945 1 94.81 105 MET B N 1
ATOM 2346 C CA . MET B 1 105 ? -11.023 -23.422 -13.367 1 94.81 105 MET B CA 1
ATOM 2347 C C . MET B 1 105 ? -10.555 -21.969 -13.398 1 94.81 105 MET B C 1
ATOM 2349 O O . MET B 1 105 ? -9.984 -21.484 -12.422 1 94.81 105 MET B O 1
ATOM 2353 N N . ASP B 1 106 ? -10.891 -21.281 -14.406 1 93.81 106 ASP B N 1
ATOM 2354 C CA . ASP B 1 106 ? -10.492 -19.891 -14.539 1 93.81 106 ASP B CA 1
ATOM 2355 C C . ASP B 1 106 ? -11.188 -19.016 -13.492 1 93.81 106 ASP B C 1
ATOM 2357 O O . ASP B 1 106 ? -10.57 -18.109 -12.922 1 93.81 106 ASP B O 1
ATOM 2361 N N . ILE B 1 107 ? -12.383 -19.297 -13.312 1 93.56 107 ILE B N 1
ATOM 2362 C CA . ILE B 1 107 ? -13.117 -18.531 -12.312 1 93.56 107 ILE B CA 1
ATOM 2363 C C . ILE B 1 107 ? -12.469 -18.703 -10.945 1 93.56 107 ILE B C 1
ATOM 2365 O O . ILE B 1 107 ? -12.25 -17.734 -10.219 1 93.56 107 ILE B O 1
ATOM 2369 N N . ILE B 1 108 ? -12.141 -19.922 -10.625 1 96.25 108 ILE B N 1
ATOM 2370 C CA . ILE B 1 108 ? -11.5 -20.219 -9.352 1 96.25 108 ILE B CA 1
ATOM 2371 C C . ILE B 1 108 ? -10.133 -19.531 -9.281 1 96.25 108 ILE B C 1
ATOM 2373 O O . ILE B 1 108 ? -9.82 -18.859 -8.297 1 96.25 108 ILE B O 1
ATOM 2377 N N . ARG B 1 109 ? -9.391 -19.656 -10.289 1 96.44 109 ARG B N 1
ATOM 2378 C CA . ARG B 1 109 ? -8.055 -19.062 -10.375 1 96.44 109 ARG B CA 1
ATOM 2379 C C . ARG B 1 109 ? -8.102 -17.562 -10.133 1 96.44 109 ARG B C 1
ATOM 2381 O O . ARG B 1 109 ? -7.34 -17.031 -9.32 1 96.44 109 ARG B O 1
ATOM 2388 N N . TYR B 1 110 ? -9.016 -16.953 -10.797 1 96 110 TYR B N 1
ATOM 2389 C CA . TYR B 1 110 ? -9.008 -15.492 -10.742 1 96 110 TYR B CA 1
ATOM 2390 C C . TYR B 1 110 ? -9.609 -14.984 -9.438 1 96 110 TYR B C 1
ATOM 2392 O O . TYR B 1 110 ? -9.195 -13.953 -8.914 1 96 110 TYR B O 1
ATOM 2400 N N . ALA B 1 111 ? -10.578 -15.75 -8.898 1 95.81 111 ALA B N 1
ATOM 2401 C CA . ALA B 1 111 ? -11.039 -15.438 -7.547 1 95.81 111 ALA B CA 1
ATOM 2402 C C . ALA B 1 111 ? -9.898 -15.539 -6.535 1 95.81 111 ALA B C 1
ATOM 2404 O O . ALA B 1 111 ? -9.75 -14.664 -5.676 1 95.81 111 ALA B O 1
ATOM 2405 N N . ASN B 1 112 ? -9.125 -16.531 -6.668 1 97.44 112 ASN B N 1
ATOM 2406 C CA . ASN B 1 112 ? -7.98 -16.703 -5.777 1 97.44 112 ASN B CA 1
ATOM 2407 C C . ASN B 1 112 ? -6.941 -15.602 -5.98 1 97.44 112 ASN B C 1
ATOM 2409 O O . ASN B 1 112 ? -6.309 -15.148 -5.023 1 97.44 112 ASN B O 1
ATOM 2413 N N . TYR B 1 113 ? -6.824 -15.234 -7.199 1 97.44 113 TYR B N 1
ATOM 2414 C CA . TYR B 1 113 ? -5.934 -14.125 -7.539 1 97.44 113 TYR B CA 1
ATOM 2415 C C . TYR B 1 113 ? -6.328 -12.859 -6.801 1 97.44 113 TYR B C 1
ATOM 2417 O O . TYR B 1 113 ? -5.492 -12.219 -6.16 1 97.44 113 TYR B O 1
ATOM 2425 N N . LEU B 1 114 ? -7.551 -12.562 -6.863 1 96.38 114 LEU B N 1
ATOM 2426 C CA . LEU B 1 114 ? -8.055 -11.367 -6.188 1 96.38 114 LEU B CA 1
ATOM 2427 C C . LEU B 1 114 ? -7.914 -11.5 -4.676 1 96.38 114 LEU B C 1
ATOM 2429 O O . LEU B 1 114 ? -7.535 -10.547 -3.996 1 96.38 114 LEU B O 1
ATOM 2433 N N . HIS B 1 115 ? -8.281 -12.633 -4.176 1 96.5 115 HIS B N 1
ATOM 2434 C CA . HIS B 1 115 ? -8.18 -12.875 -2.74 1 96.5 115 HIS B CA 1
ATOM 2435 C C . HIS B 1 115 ? -6.742 -12.711 -2.254 1 96.5 115 HIS B C 1
ATOM 2437 O O . HIS B 1 115 ? -6.504 -12.07 -1.224 1 96.5 115 HIS B O 1
ATOM 2443 N N . TRP B 1 116 ? -5.844 -13.234 -2.979 1 96.94 116 TRP B N 1
ATOM 2444 C CA . TRP B 1 116 ? -4.43 -13.125 -2.631 1 96.94 116 TRP B CA 1
ATOM 2445 C C . TRP B 1 116 ? -4 -11.656 -2.578 1 96.94 116 TRP B C 1
ATOM 2447 O O . TRP B 1 116 ? -3.336 -11.234 -1.63 1 96.94 116 TRP B O 1
ATOM 2457 N N . HIS B 1 117 ? -4.395 -10.883 -3.51 1 95.81 117 HIS B N 1
ATOM 2458 C CA . HIS B 1 117 ? -4.012 -9.469 -3.545 1 95.81 117 HIS B CA 1
ATOM 2459 C C . HIS B 1 117 ? -4.652 -8.695 -2.396 1 95.81 117 HIS B C 1
ATOM 2461 O O . HIS B 1 117 ? -4.027 -7.801 -1.826 1 95.81 117 HIS B O 1
ATOM 2467 N N . LYS B 1 118 ? -5.863 -9.016 -2.154 1 95.62 118 LYS B N 1
ATOM 2468 C CA . LYS B 1 118 ? -6.52 -8.391 -1.013 1 95.62 118 LYS B CA 1
ATOM 2469 C C . LYS B 1 118 ? -5.758 -8.664 0.281 1 95.62 118 LYS B C 1
ATOM 2471 O O . LYS B 1 118 ? -5.496 -7.746 1.06 1 95.62 118 LYS B O 1
ATOM 2476 N N . GLU B 1 119 ? -5.418 -9.891 0.443 1 95.44 119 GLU B N 1
ATOM 2477 C CA . GLU B 1 119 ? -4.688 -10.266 1.65 1 95.44 119 GLU B CA 1
ATOM 2478 C C . GLU B 1 119 ? -3.336 -9.555 1.719 1 95.44 119 GLU B C 1
ATOM 2480 O O . GLU B 1 119 ? -2.934 -9.078 2.779 1 95.44 119 GLU B O 1
ATOM 2485 N N . LYS B 1 120 ? -2.66 -9.484 0.624 1 94.31 120 LYS B N 1
ATOM 2486 C CA . LYS B 1 120 ? -1.378 -8.789 0.576 1 94.31 120 LYS B CA 1
ATOM 2487 C C . LYS B 1 120 ? -1.539 -7.316 0.929 1 94.31 120 LYS B C 1
ATOM 2489 O O . LYS B 1 120 ? -0.699 -6.742 1.627 1 94.31 120 LYS B O 1
ATOM 2494 N N . SER B 1 121 ? -2.609 -6.758 0.49 1 93.44 121 SER B N 1
ATOM 2495 C CA . SER B 1 121 ? -2.869 -5.352 0.771 1 93.44 121 SER B CA 1
ATOM 2496 C C . SER B 1 121 ? -3.146 -5.125 2.254 1 93.44 121 SER B C 1
ATOM 2498 O O . SER B 1 121 ? -2.707 -4.125 2.828 1 93.44 121 SER B O 1
ATOM 2500 N N . VAL B 1 122 ? -3.857 -5.969 2.848 1 93.75 122 VAL B N 1
ATOM 2501 C CA . VAL B 1 122 ? -4.18 -5.883 4.27 1 93.75 122 VAL B CA 1
ATOM 2502 C C . VAL B 1 122 ? -2.9 -5.992 5.098 1 93.75 122 VAL B C 1
ATOM 2504 O O . VAL B 1 122 ? -2.674 -5.195 6.008 1 93.75 122 VAL B O 1
ATOM 2507 N N . GLU B 1 123 ? -2.121 -6.891 4.715 1 93.44 123 GLU B N 1
ATOM 2508 C CA . GLU B 1 123 ? -0.854 -7.07 5.418 1 93.44 123 GLU B CA 1
ATOM 2509 C C . GLU B 1 123 ? 0.011 -5.816 5.324 1 93.44 123 GLU B C 1
ATOM 2511 O O . GLU B 1 123 ? 0.596 -5.387 6.32 1 93.44 123 GLU B O 1
ATOM 2516 N N . THR B 1 124 ? 0.07 -5.297 4.195 1 93.06 124 THR B N 1
ATOM 2517 C CA . THR B 1 124 ? 0.86 -4.09 3.986 1 93.06 124 THR B CA 1
ATOM 2518 C C . THR B 1 124 ? 0.32 -2.938 4.828 1 93.06 124 THR B C 1
ATOM 2520 O O . THR B 1 124 ? 1.09 -2.199 5.445 1 93.06 124 THR B O 1
ATOM 2523 N N . THR B 1 125 ? -0.95 -2.811 4.84 1 93.62 125 THR B N 1
ATOM 2524 C CA . THR B 1 125 ? -1.587 -1.758 5.625 1 93.62 125 THR B CA 1
ATOM 2525 C C . THR B 1 125 ? -1.319 -1.954 7.113 1 93.62 125 THR B C 1
ATOM 2527 O O . THR B 1 125 ? -1.023 -0.994 7.828 1 93.62 125 THR B O 1
ATOM 2530 N N . GLU B 1 126 ? -1.471 -3.135 7.559 1 94.38 126 GLU B N 1
ATOM 2531 C CA . GLU B 1 126 ? -1.213 -3.43 8.969 1 94.38 126 GLU B CA 1
ATOM 2532 C C . GLU B 1 126 ? 0.218 -3.066 9.352 1 94.38 126 GLU B C 1
ATOM 2534 O O . GLU B 1 126 ? 0.449 -2.48 10.414 1 94.38 126 GLU B O 1
ATOM 2539 N N . LEU B 1 127 ? 1.139 -3.381 8.531 1 94.56 127 LEU B N 1
ATOM 2540 C CA . LEU B 1 127 ? 2.539 -3.061 8.789 1 94.56 127 LEU B CA 1
ATOM 2541 C C . LEU B 1 127 ? 2.758 -1.552 8.812 1 94.56 127 LEU B C 1
ATOM 2543 O O . LEU B 1 127 ? 3.463 -1.034 9.68 1 94.56 127 LEU B O 1
ATOM 2547 N N . MET B 1 128 ? 2.133 -0.898 7.926 1 93.06 128 MET B N 1
ATOM 2548 C CA . MET B 1 128 ? 2.256 0.557 7.879 1 93.06 128 MET B CA 1
ATOM 2549 C C . MET B 1 128 ? 1.691 1.191 9.148 1 93.06 128 MET B C 1
ATOM 2551 O O . MET B 1 128 ? 2.305 2.092 9.719 1 93.06 128 MET B O 1
ATOM 2555 N N . MET B 1 129 ? 0.551 0.727 9.562 1 95.69 129 MET B N 1
ATOM 2556 C CA . MET B 1 129 ? -0.091 1.288 10.742 1 95.69 129 MET B CA 1
ATOM 2557 C C . MET B 1 129 ? 0.727 0.993 12 1 95.69 129 MET B C 1
ATOM 2559 O O . MET B 1 129 ? 0.802 1.824 12.906 1 95.69 129 MET B O 1
ATOM 2563 N N . LYS B 1 130 ? 1.344 -0.17 12.047 1 95.19 130 LYS B N 1
ATOM 2564 C CA . LYS B 1 130 ? 2.232 -0.5 13.156 1 95.19 130 LYS B CA 1
ATOM 2565 C C . LYS B 1 130 ? 3.41 0.468 13.227 1 95.19 130 LYS B C 1
ATOM 2567 O O . LYS B 1 130 ? 3.797 0.91 14.312 1 95.19 130 LYS B O 1
ATOM 2572 N N . GLU B 1 131 ? 3.941 0.775 12.125 1 94.5 131 GLU B N 1
ATOM 2573 C CA . GLU B 1 131 ? 5.055 1.718 12.062 1 94.5 131 GLU B CA 1
ATOM 2574 C C . GLU B 1 131 ? 4.633 3.104 12.539 1 94.5 131 GLU B C 1
ATOM 2576 O O . GLU B 1 131 ? 5.363 3.758 13.289 1 94.5 131 GLU B O 1
ATOM 2581 N N . LYS B 1 132 ? 3.451 3.527 12.086 1 95.75 132 LYS B N 1
ATOM 2582 C CA . LYS B 1 132 ? 2.98 4.844 12.5 1 95.75 132 LYS B CA 1
ATOM 2583 C C . LYS B 1 132 ? 2.664 4.871 13.992 1 95.75 132 LYS B C 1
ATOM 2585 O O . LYS B 1 132 ? 2.936 5.863 14.672 1 95.75 132 LYS B O 1
ATOM 2590 N N . LEU B 1 133 ? 2.178 3.836 14.531 1 95.44 133 LEU B N 1
ATOM 2591 C CA . LEU B 1 133 ? 1.947 3.723 15.969 1 95.44 133 LEU B CA 1
ATOM 2592 C C . LEU B 1 133 ? 3.262 3.791 16.734 1 95.44 133 LEU B C 1
ATOM 2594 O O . LEU B 1 133 ? 3.338 4.43 17.781 1 95.44 133 LEU B O 1
ATOM 2598 N N . ALA B 1 134 ? 4.273 3.127 16.203 1 94.56 134 ALA B N 1
ATOM 2599 C CA . ALA B 1 134 ? 5.594 3.178 16.828 1 94.56 134 ALA B CA 1
ATOM 2600 C C . ALA B 1 134 ? 6.141 4.602 16.844 1 94.56 134 ALA B C 1
ATOM 2602 O O . ALA B 1 134 ? 6.762 5.031 17.812 1 94.56 134 ALA B O 1
ATOM 2603 N N . THR B 1 135 ? 5.914 5.258 15.773 1 93.19 135 THR B N 1
ATOM 2604 C CA . THR B 1 135 ? 6.332 6.652 15.688 1 93.19 135 THR B CA 1
ATOM 2605 C C . THR B 1 135 ? 5.668 7.484 16.781 1 93.19 135 THR B C 1
ATOM 2607 O O . THR B 1 135 ? 6.34 8.25 17.484 1 93.19 135 THR B O 1
ATOM 2610 N N . ILE B 1 136 ? 4.406 7.316 16.938 1 94.06 136 ILE B N 1
ATOM 2611 C CA . ILE B 1 136 ? 3.643 8.078 17.922 1 94.06 136 ILE B CA 1
ATOM 2612 C C . ILE B 1 136 ? 4.117 7.723 19.328 1 94.06 136 ILE B C 1
ATOM 2614 O O . ILE B 1 136 ? 4.262 8.602 20.188 1 94.06 136 ILE B O 1
ATOM 2618 N N . ARG B 1 137 ? 4.348 6.477 19.547 1 91.88 137 ARG B N 1
ATOM 2619 C CA . ARG B 1 137 ? 4.848 6.027 20.844 1 91.88 137 ARG B CA 1
ATOM 2620 C C . ARG B 1 137 ? 6.188 6.68 21.172 1 91.88 137 ARG B C 1
ATOM 2622 O O . ARG B 1 137 ? 6.418 7.098 22.312 1 91.88 137 ARG B O 1
ATOM 2629 N N . THR B 1 138 ? 7.023 6.77 20.219 1 90.69 138 THR B N 1
ATOM 2630 C CA . THR B 1 138 ? 8.328 7.398 20.406 1 90.69 138 THR B CA 1
ATOM 2631 C C . THR B 1 138 ? 8.172 8.883 20.734 1 90.69 138 THR B C 1
ATOM 2633 O O . THR B 1 138 ? 8.859 9.406 21.609 1 90.69 138 THR B O 1
ATOM 2636 N N . VAL B 1 139 ? 7.293 9.555 20.016 1 89.81 139 VAL B N 1
ATOM 2637 C CA . VAL B 1 139 ? 7.074 10.984 20.203 1 89.81 139 VAL B CA 1
ATOM 2638 C C . VAL B 1 139 ? 6.512 11.242 21.594 1 89.81 139 VAL B C 1
ATOM 2640 O O . VAL B 1 139 ? 6.992 12.117 22.328 1 89.81 139 VAL B O 1
ATOM 2643 N N . LEU B 1 140 ? 5.547 10.438 21.984 1 86.94 140 LEU B N 1
ATOM 2644 C CA . LEU B 1 140 ? 4.848 10.656 23.25 1 86.94 140 LEU B CA 1
ATOM 2645 C C . LEU B 1 140 ? 5.672 10.141 24.422 1 86.94 140 LEU B C 1
ATOM 2647 O O . LEU B 1 140 ? 5.559 10.648 25.531 1 86.94 140 LEU B O 1
ATOM 2651 N N . GLY B 1 141 ? 6.348 9.023 24.188 1 78.5 141 GLY B N 1
ATOM 2652 C CA . GLY B 1 141 ? 7.195 8.477 25.234 1 78.5 141 GLY B CA 1
ATOM 2653 C C . GLY B 1 141 ? 8.289 9.438 25.672 1 78.5 141 GLY B C 1
ATOM 2654 O O . GLY B 1 141 ? 8.664 9.453 26.859 1 78.5 141 GLY B O 1
ATOM 2655 N N . GLY B 1 142 ? 8.859 10.219 24.797 1 70.25 142 GLY B N 1
ATOM 2656 C CA . GLY B 1 142 ? 9.875 11.203 25.141 1 70.25 142 GLY B CA 1
ATOM 2657 C C . GLY B 1 142 ? 9.336 12.344 25.984 1 70.25 142 GLY B C 1
ATOM 2658 O O . GLY B 1 142 ? 10.07 12.922 26.781 1 70.25 142 GLY B O 1
ATOM 2659 N N . ARG B 1 143 ? 8.117 12.75 25.875 1 66.25 143 ARG B N 1
ATOM 2660 C CA . ARG B 1 143 ? 7.516 13.844 26.625 1 66.25 143 ARG B CA 1
ATOM 2661 C C . ARG B 1 143 ? 7.312 13.453 28.094 1 66.25 143 ARG B C 1
ATOM 2663 O O . ARG B 1 143 ? 7.488 14.273 28.984 1 66.25 143 ARG B O 1
ATOM 2670 N N . PHE B 1 144 ? 6.93 12.172 28.406 1 62.53 144 PHE B N 1
ATOM 2671 C CA . PHE B 1 144 ? 6.672 11.719 29.766 1 62.53 144 PHE B CA 1
ATOM 2672 C C . PHE B 1 144 ? 7.98 11.461 30.5 1 62.53 144 PHE B C 1
ATOM 2674 O O . PHE B 1 144 ? 8.047 11.609 31.719 1 62.53 144 PHE B O 1
ATOM 2681 N N . THR B 1 145 ? 8.953 10.984 29.875 1 56.22 145 THR B N 1
ATOM 2682 C CA . THR B 1 145 ? 10.203 10.742 30.594 1 56.22 145 THR B CA 1
ATOM 2683 C C . THR B 1 145 ? 10.852 12.062 31 1 56.22 145 THR B C 1
ATOM 2685 O O . THR B 1 145 ? 11.508 12.148 32.031 1 56.22 145 THR B O 1
ATOM 2688 N N . ARG B 1 146 ? 10.672 13.141 30.406 1 51.06 146 ARG B N 1
ATOM 2689 C CA . ARG B 1 146 ? 11.258 14.406 30.828 1 51.06 146 ARG B CA 1
ATOM 2690 C C . ARG B 1 146 ? 10.516 14.977 32.031 1 51.06 146 ARG B C 1
ATOM 2692 O O . ARG B 1 146 ? 11.125 15.609 32.906 1 51.06 146 ARG B O 1
ATOM 2699 N N . ALA B 1 147 ? 9.148 14.727 32.219 1 50.56 147 ALA B N 1
ATOM 2700 C CA . ALA B 1 147 ? 8.414 15.219 33.375 1 50.56 147 ALA B CA 1
ATOM 2701 C C . ALA B 1 147 ? 8.805 14.453 34.625 1 50.56 147 ALA B C 1
ATOM 2703 O O . ALA B 1 147 ? 8.758 14.992 35.75 1 50.56 147 ALA B O 1
ATOM 2704 N N . ARG B 1 148 ? 8.969 13.117 34.531 1 47.41 148 ARG B N 1
ATOM 2705 C CA . ARG B 1 148 ? 9.266 12.367 35.781 1 47.41 148 ARG B CA 1
ATOM 2706 C C . ARG B 1 148 ? 10.562 12.859 36.406 1 47.41 148 ARG B C 1
ATOM 2708 O O . ARG B 1 148 ? 10.875 12.5 37.531 1 47.41 148 ARG B O 1
ATOM 2715 N N . ARG B 1 149 ? 11.375 13.414 35.688 1 42.44 149 ARG B N 1
ATOM 2716 C CA . ARG B 1 149 ? 12.57 13.789 36.438 1 42.44 149 ARG B CA 1
ATOM 2717 C C . ARG B 1 149 ? 12.258 14.891 37.438 1 42.44 149 ARG B C 1
ATOM 2719 O O . ARG B 1 149 ? 13.016 15.102 38.375 1 42.44 149 ARG B O 1
ATOM 2726 N N . ILE B 1 150 ? 11.039 15.648 37.281 1 36.56 150 ILE B N 1
ATOM 2727 C CA . ILE B 1 150 ? 10.812 16.625 38.344 1 36.56 150 ILE B CA 1
ATOM 2728 C C . ILE B 1 150 ? 10.055 15.977 39.5 1 36.56 150 ILE B C 1
ATOM 2730 O O . ILE B 1 150 ? 10.352 16.234 40.656 1 36.56 150 ILE B O 1
ATOM 2734 N N . GLY B 1 151 ? 8.828 15.25 39.188 1 33.25 151 GLY B N 1
ATOM 2735 C CA . GLY B 1 151 ? 7.922 14.883 40.25 1 33.25 151 GLY B CA 1
ATOM 2736 C C . GLY B 1 151 ? 8.398 13.688 41.062 1 33.25 151 GLY B C 1
ATOM 2737 O O . GLY B 1 151 ? 7.625 13.094 41.812 1 33.25 151 GLY B O 1
ATOM 2738 N N . ARG B 1 152 ? 9.555 13.117 41.062 1 39.28 152 ARG B N 1
ATOM 2739 C CA . ARG B 1 152 ? 9.727 11.992 42 1 39.28 152 ARG B CA 1
ATOM 2740 C C . ARG B 1 152 ? 9.242 12.352 43.406 1 39.28 152 ARG B C 1
ATOM 2742 O O . ARG B 1 152 ? 9.414 11.578 44.344 1 39.28 152 ARG B O 1
ATOM 2749 N N . ASN B 1 153 ? 8.852 13.586 43.75 1 27.19 153 ASN B N 1
ATOM 2750 C CA . ASN B 1 153 ? 8.492 13.32 45.125 1 27.19 153 ASN B CA 1
ATOM 2751 C C . ASN B 1 153 ? 7.238 12.461 45.25 1 27.19 153 ASN B C 1
ATOM 2753 O O . ASN B 1 153 ? 7.16 11.57 46.094 1 27.19 153 ASN B O 1
ATOM 2757 N N . ASP B 1 154 ? 5.812 12.977 45.062 1 26.64 154 ASP B N 1
ATOM 2758 C CA . ASP B 1 154 ? 4.664 12.344 45.688 1 26.64 154 ASP B CA 1
ATOM 2759 C C . ASP B 1 154 ? 4.176 11.148 44.875 1 26.64 154 ASP B C 1
ATOM 2761 O O . ASP B 1 154 ? 3.955 11.25 43.688 1 26.64 154 ASP B O 1
ATOM 2765 N N . GLN B 1 155 ? 4.258 9.766 45.344 1 25 155 GLN B N 1
ATOM 2766 C CA . GLN B 1 155 ? 4.195 8.352 44.969 1 25 155 GLN B CA 1
ATOM 2767 C C . GLN B 1 155 ? 2.812 7.98 44.438 1 25 155 GLN B C 1
ATOM 2769 O O . GLN B 1 155 ? 2.656 6.969 43.75 1 25 155 GLN B O 1
ATOM 2774 N N . THR B 1 156 ? 1.563 8.523 44.875 1 22.89 156 THR B N 1
ATOM 2775 C CA . THR B 1 156 ? 0.445 7.625 45.156 1 22.89 156 THR B CA 1
ATOM 2776 C C . THR B 1 156 ? -0.233 7.203 43.844 1 22.89 156 THR B C 1
ATOM 2778 O O . THR B 1 156 ? -0.596 6.035 43.688 1 22.89 156 THR B O 1
ATOM 2781 N N . VAL B 1 157 ? -0.678 8.141 42.906 1 21.41 157 VAL B N 1
ATOM 2782 C CA . VAL B 1 157 ? -1.999 7.91 42.344 1 21.41 157 VAL B CA 1
ATOM 2783 C C . VAL B 1 157 ? -1.886 6.969 41.125 1 21.41 157 VAL B C 1
ATOM 2785 O O . VAL B 1 157 ? -1.568 7.402 40.031 1 21.41 157 VAL B O 1
ATOM 2788 N N . GLN B 1 158 ? -1.137 5.844 41.25 1 21.77 158 GLN B N 1
ATOM 2789 C CA . GLN B 1 158 ? -0.824 5.039 40.062 1 21.77 158 GLN B CA 1
ATOM 2790 C C . GLN B 1 158 ? -2.064 4.32 39.562 1 21.77 158 GLN B C 1
ATOM 2792 O O . GLN B 1 158 ? -1.981 3.537 38.594 1 21.77 158 GLN B O 1
ATOM 2797 N N . SER B 1 159 ? -3.309 4.301 40.219 1 20.27 159 SER B N 1
ATOM 2798 C CA . SER B 1 159 ? -4.086 3.072 40.094 1 20.27 159 SER B CA 1
ATOM 2799 C C . SER B 1 159 ? -4.746 2.959 38.719 1 20.27 159 SER B C 1
ATOM 2801 O O . SER B 1 159 ? -4.98 1.854 38.25 1 20.27 159 SER B O 1
ATOM 2803 N N . ILE B 1 160 ? -5.277 4.062 38.156 1 18.56 160 ILE B N 1
ATOM 2804 C CA . ILE B 1 160 ? -6.594 3.82 37.594 1 18.56 160 ILE B CA 1
ATOM 2805 C C . ILE B 1 160 ? -6.445 3.035 36.281 1 18.56 160 ILE B C 1
ATOM 2807 O O . ILE B 1 160 ? -7.211 2.104 36.031 1 18.56 160 ILE B O 1
ATOM 2811 N N . ALA B 1 161 ? -5.691 3.492 35.344 1 19.86 161 ALA B N 1
ATOM 2812 C CA . ALA B 1 161 ? -6.277 3.443 34.031 1 19.86 161 ALA B CA 1
ATOM 2813 C C . ALA B 1 161 ? -6.137 2.051 33.406 1 19.86 161 ALA B C 1
ATOM 2815 O O . ALA B 1 161 ? -6.406 1.857 32.219 1 19.86 161 ALA B O 1
ATOM 2816 N N . ALA B 1 162 ? -5.5 1.052 34.094 1 18.89 162 ALA B N 1
ATOM 2817 C CA . ALA B 1 162 ? -5.047 0.029 33.156 1 18.89 162 ALA B CA 1
ATOM 2818 C C . ALA B 1 162 ? -6.215 -0.827 32.656 1 18.89 162 ALA B C 1
ATOM 2820 O O . ALA B 1 162 ? -6.629 -1.767 33.344 1 18.89 162 ALA B O 1
ATOM 2821 N N . SER B 1 163 ? -7.328 -0.174 32.188 1 17.39 163 SER B N 1
ATOM 2822 C CA . SER B 1 163 ? -8.414 -1.006 31.688 1 17.39 163 SER B CA 1
ATOM 2823 C C . SER B 1 163 ? -7.898 -2.033 30.688 1 17.39 163 SER B C 1
ATOM 2825 O O . SER B 1 163 ? -6.914 -1.786 29.984 1 17.39 163 SER B O 1
ATOM 2827 N N . GLU B 1 164 ? -8.297 -3.299 30.844 1 19.28 164 GLU B N 1
ATOM 2828 C CA . GLU B 1 164 ? -8.18 -4.684 30.406 1 19.28 164 GLU B CA 1
ATOM 2829 C C . GLU B 1 164 ? -8.57 -4.824 28.938 1 19.28 164 GLU B C 1
ATOM 2831 O O . GLU B 1 164 ? -9.711 -5.156 28.609 1 19.28 164 GLU B O 1
ATOM 2836 N N . LEU B 1 165 ? -8.383 -3.764 28.141 1 18.42 165 LEU B N 1
ATOM 2837 C CA . LEU B 1 165 ? -8.938 -4.07 26.828 1 18.42 165 LEU B CA 1
ATOM 2838 C C . LEU B 1 165 ? -8.344 -5.359 26.281 1 18.42 165 LEU B C 1
ATOM 2840 O O . LEU B 1 165 ? -7.133 -5.438 26.047 1 18.42 165 LEU B O 1
ATOM 2844 N N . SER B 1 166 ? -8.766 -6.449 26.766 1 17.58 166 SER B N 1
ATOM 2845 C CA . SER B 1 166 ? -8.547 -7.836 26.375 1 17.58 166 SER B CA 1
ATOM 2846 C C . SER B 1 166 ? -8.633 -8.008 24.859 1 17.58 166 SER B C 1
ATOM 2848 O O . SER B 1 166 ? -9.656 -7.684 24.25 1 17.58 166 SER B O 1
ATOM 2850 N N . THR B 1 167 ? -7.539 -7.633 24.25 1 18.53 167 THR B N 1
ATOM 2851 C CA . THR B 1 167 ? -7.207 -7.906 22.859 1 18.53 167 THR B CA 1
ATOM 2852 C C . THR B 1 167 ? -7.539 -9.352 22.5 1 18.53 167 THR B C 1
ATOM 2854 O O . THR B 1 167 ? -6.941 -10.289 23.047 1 18.53 167 THR B O 1
ATOM 2857 N N . CYS B 1 168 ? -8.844 -9.531 22.281 1 18.16 168 CYS B N 1
ATOM 2858 C CA . CYS B 1 168 ? -9.266 -10.82 21.734 1 18.16 168 CYS B CA 1
ATOM 2859 C C . CYS B 1 168 ? -8.406 -11.211 20.531 1 18.16 168 CYS B C 1
ATOM 2861 O O . CYS B 1 168 ? -8.297 -10.445 19.578 1 18.16 168 CYS B O 1
ATOM 2863 N N . SER B 1 169 ? -7.305 -11.82 20.844 1 20.77 169 SER B N 1
ATOM 2864 C CA . SER B 1 169 ? -6.32 -12.516 20.016 1 20.77 169 SER B CA 1
ATOM 2865 C C . SER B 1 169 ? -6.992 -13.336 18.922 1 20.77 169 SER B C 1
ATOM 2867 O O . SER B 1 169 ? -7.211 -14.531 19.094 1 20.77 169 SER B O 1
ATOM 2869 N N . LEU B 1 170 ? -8.195 -12.766 18.5 1 18.58 170 LEU B N 1
ATOM 2870 C CA . LEU B 1 170 ? -8.781 -13.859 17.719 1 18.58 170 LEU B CA 1
ATOM 2871 C C . LEU B 1 170 ? -7.785 -14.375 16.672 1 18.58 170 LEU B C 1
ATOM 2873 O O . LEU B 1 170 ? -7.527 -15.578 16.609 1 18.58 170 LEU B O 1
ATOM 2877 N N . ARG B 1 171 ? -7.914 -13.734 15.375 1 18.89 171 ARG B N 1
ATOM 2878 C CA . ARG B 1 171 ? -8.195 -14.523 14.18 1 18.89 171 ARG B CA 1
ATOM 2879 C C . ARG B 1 171 ? -6.914 -15.055 13.562 1 18.89 171 ARG B C 1
ATOM 2881 O O . ARG B 1 171 ? -5.91 -14.336 13.484 1 18.89 171 ARG B O 1
ATOM 2888 N N . SER B 1 172 ? -6.684 -16.359 13.43 1 20.27 172 SER B N 1
ATOM 2889 C CA . SER B 1 172 ? -5.766 -17.359 12.883 1 20.27 172 SER B CA 1
ATOM 2890 C C . SER B 1 172 ? -5.34 -17 11.461 1 20.27 172 SER B C 1
ATOM 2892 O O . SER B 1 172 ? -5.078 -17.875 10.648 1 20.27 172 SER B O 1
ATOM 2894 N N . VAL B 1 173 ? -5.133 -15.727 11.219 1 23.38 173 VAL B N 1
ATOM 2895 C CA . VAL B 1 173 ? -4.914 -15.664 9.773 1 23.38 173 VAL B CA 1
ATOM 2896 C C . VAL B 1 173 ? -3.66 -16.453 9.414 1 23.38 173 VAL B C 1
ATOM 2898 O O . VAL B 1 173 ? -2.611 -16.297 10.039 1 23.38 173 VAL B O 1
ATOM 2901 N N . ARG B 1 174 ? -3.76 -17.625 8.828 1 24.72 174 ARG B N 1
ATOM 2902 C CA . ARG B 1 174 ? -2.881 -18.531 8.094 1 24.72 174 ARG B CA 1
ATOM 2903 C C . ARG B 1 174 ? -1.977 -17.75 7.137 1 24.72 174 ARG B C 1
ATOM 2905 O O . ARG B 1 174 ? -2.438 -17.25 6.113 1 24.72 174 ARG B O 1
ATOM 2912 N N . SER B 1 175 ? -1.112 -16.828 7.66 1 28.45 175 SER B N 1
ATOM 2913 C CA . SER B 1 175 ? -0.041 -16.344 6.793 1 28.45 175 SER B CA 1
ATOM 2914 C C . SER B 1 175 ? 0.762 -17.516 6.219 1 28.45 175 SER B C 1
ATOM 2916 O O . SER B 1 175 ? 1.412 -18.25 6.961 1 28.45 175 SER B O 1
ATOM 2918 N N . THR B 1 176 ? 0.497 -18.406 5.488 1 29 176 THR B N 1
ATOM 2919 C CA . THR B 1 176 ? 1.208 -19.594 5.004 1 29 176 THR B CA 1
ATOM 2920 C C . THR B 1 176 ? 2.523 -19.188 4.336 1 29 176 THR B C 1
ATOM 2922 O O . THR B 1 176 ? 2.607 -19.125 3.109 1 29 176 THR B O 1
ATOM 2925 N N . ARG B 1 177 ? 3.242 -18.031 4.633 1 39.94 177 ARG B N 1
ATOM 2926 C CA . ARG B 1 177 ? 4.551 -18.141 3.994 1 39.94 177 ARG B CA 1
ATOM 2927 C C . ARG B 1 177 ? 5.27 -19.406 4.43 1 39.94 177 ARG B C 1
ATOM 2929 O O . ARG B 1 177 ? 6.445 -19.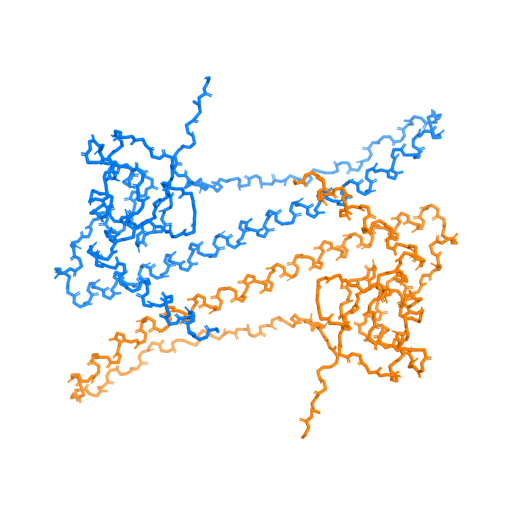609 4.117 1 39.94 177 ARG B O 1
ATOM 2936 N N . SER B 1 178 ? 5.086 -20.547 4.949 1 31.45 178 SER B N 1
ATOM 2937 C CA . SER B 1 178 ? 5.605 -21.688 5.699 1 31.45 178 SER B CA 1
ATOM 2938 C C . SER B 1 178 ? 6.898 -22.203 5.082 1 31.45 178 SER B C 1
ATOM 2940 O O . SER B 1 178 ? 7.184 -21.953 3.912 1 31.45 178 SER B O 1
ATOM 2942 N N . LYS B 1 179 ? 8.164 -23.188 4.973 1 39.06 179 LYS B N 1
ATOM 2943 C CA . LYS B 1 179 ? 8.25 -23.859 6.266 1 39.06 179 LYS B CA 1
ATOM 2944 C C . LYS B 1 179 ? 9.227 -23.141 7.195 1 39.06 179 LYS B C 1
ATOM 2946 O O . LYS B 1 179 ? 10.289 -22.703 6.758 1 39.06 179 LYS B O 1
ATOM 2951 N N . ARG B 1 180 ? 9.047 -22.078 8.203 1 39.25 180 ARG B N 1
ATOM 2952 C CA . ARG B 1 180 ? 10.086 -21.438 9 1 39.25 180 ARG B CA 1
ATOM 2953 C C . ARG B 1 180 ? 10.953 -22.484 9.695 1 39.25 180 ARG B C 1
ATOM 2955 O O . ARG B 1 180 ? 10.477 -23.234 10.555 1 39.25 180 ARG B O 1
ATOM 2962 N N . GLY B 1 181 ? 11.852 -23.078 9.133 1 30.89 181 GLY 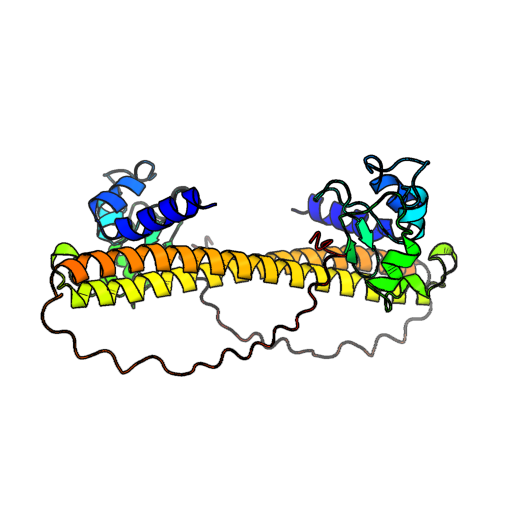B N 1
ATOM 2963 C CA . GLY B 1 181 ? 12.742 -23.969 9.844 1 30.89 181 GLY B CA 1
ATOM 2964 C C . GLY B 1 181 ? 13.414 -23.328 11.039 1 30.89 181 GLY B C 1
ATOM 2965 O O . GLY B 1 181 ? 13.938 -22.219 10.938 1 30.89 181 GLY B O 1
ATOM 2966 N N . ASN B 1 182 ? 12.945 -23.672 12.461 1 30.16 182 ASN B N 1
ATOM 2967 C CA . ASN B 1 182 ? 13.5 -23.625 13.805 1 30.16 182 ASN B CA 1
ATOM 2968 C C . ASN B 1 182 ? 14.977 -24.016 13.82 1 30.16 182 ASN B C 1
ATOM 2970 O O . ASN B 1 182 ? 15.312 -25.172 13.578 1 30.16 182 ASN B O 1
ATOM 2974 N N . PHE B 1 183 ? 15.836 -23.484 13.492 1 25.11 183 PHE B N 1
ATOM 2975 C CA . PHE B 1 183 ? 17.141 -23.906 14.008 1 25.11 183 PHE B CA 1
ATOM 2976 C C . PHE B 1 183 ? 17.219 -23.672 15.508 1 25.11 183 PHE B C 1
ATOM 2978 O O . PHE B 1 183 ? 16.906 -22.594 16 1 25.11 183 PHE B O 1
ATOM 2985 N N . GLY B 1 184 ? 17.25 -24.891 16.375 1 19.72 184 GLY B N 1
ATOM 2986 C CA . GLY B 1 184 ? 17.938 -25.047 17.641 1 19.72 184 GLY B CA 1
ATOM 2987 C C . GLY B 1 184 ? 19.328 -24.469 17.641 1 19.72 184 GLY B C 1
ATOM 2988 O O . GLY B 1 184 ? 20 -24.438 16.609 1 19.72 184 GLY B O 1
#

Nearest PDB structures (foldseek):
  1e31-assembly1_B  TM=8.793E-01  e=1.032E-11  Homo sapiens
  6yih-assembly1_A  TM=8.865E-01  e=1.169E-11  Homo sapiens
  3uij-assembly1_A  TM=9.268E-01  e=8.681E-11  Homo sapiens
  2rax-assembly3_X  TM=9.224E-01  e=3.186E-11  Homo sapiens
  1m4m-assembly1_A  TM=9.104E-01  e=4.940E-11  Mus musculus

Radius of gyration: 28.01 Å; Cα contacts (8 Å, |Δi|>4): 349; chains: 2; bounding box: 54×72×80 Å

Organism: Clonorchis sinensis (NCBI:txid79923)